Protein AF-A0A0A9XX51-F1 (afdb_monomer)

S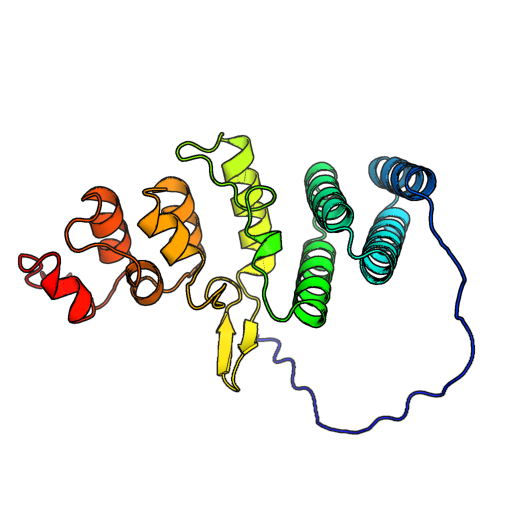equence (216 aa):
MSRKAVWNTGRAEYPSGARRLNYVTSMGELTKSFGLAMMGNVHMMEAAVQQSLDHWILTDQFDIVFLVLKLLKVCHAKREDLVLDVFDRVFERTGCFDLLFDDVVFGTSEFPSKERLEEIEWYLSAVSERTFTFQNEVVPLIDLPNVGWTLAAHAASKGRIAVLLLFLRYGANPDKAAALLSASPPSEVLRLILRAMPYPTSNILKIEPTLVLVPR

Nearest PDB structures (foldseek):
  6xns-assembly2_D  TM=2.546E-01  e=7.571E+00  synthetic construct

Structure (mmCIF, N/CA/C/O backbone):
data_AF-A0A0A9XX51-F1
#
_entry.id   AF-A0A0A9XX51-F1
#
loop_
_atom_site.group_PDB
_atom_site.id
_atom_site.type_symbol
_atom_site.label_atom_id
_atom_site.label_alt_id
_atom_site.label_comp_id
_atom_site.label_asym_id
_atom_site.label_entity_id
_atom_site.label_seq_id
_atom_site.pdbx_PDB_ins_code
_atom_site.Cartn_x
_atom_site.Cartn_y
_atom_site.Cartn_z
_atom_site.occupancy
_atom_site.B_iso_or_equiv
_atom_site.auth_seq_id
_atom_site.auth_comp_id
_atom_site.auth_asym_id
_atom_site.auth_atom_id
_atom_site.pdbx_PDB_model_num
ATOM 1 N N . MET A 1 1 ? -7.428 -23.095 -1.648 1.00 30.77 1 MET A N 1
ATOM 2 C CA . MET A 1 1 ? -8.855 -22.706 -1.590 1.00 30.77 1 MET A CA 1
ATOM 3 C C . MET A 1 1 ? -8.921 -21.197 -1.763 1.00 30.77 1 MET A C 1
ATOM 5 O O . MET A 1 1 ? -8.556 -20.478 -0.850 1.00 30.77 1 MET A O 1
ATOM 9 N N . SER A 1 2 ? -9.255 -20.735 -2.969 1.00 27.69 2 SER A N 1
ATOM 10 C CA . SER A 1 2 ? -9.237 -19.319 -3.362 1.00 27.69 2 SER A CA 1
ATOM 11 C C . SER A 1 2 ? -10.631 -18.722 -3.149 1.00 27.69 2 SER A C 1
ATOM 13 O O . SER A 1 2 ? -11.609 -19.241 -3.692 1.00 27.69 2 SER A O 1
ATOM 15 N N . ARG A 1 3 ? -10.747 -17.677 -2.318 1.00 31.16 3 ARG A N 1
ATOM 16 C CA . ARG A 1 3 ? -12.006 -16.944 -2.126 1.00 31.16 3 ARG A CA 1
ATOM 17 C C . ARG A 1 3 ? -12.203 -16.000 -3.312 1.00 31.16 3 ARG A C 1
ATOM 19 O O . ARG A 1 3 ? -11.746 -14.866 -3.296 1.00 31.16 3 ARG A O 1
ATOM 26 N N . LYS A 1 4 ? -12.886 -16.484 -4.353 1.00 28.55 4 LYS A N 1
ATOM 27 C CA . LYS A 1 4 ? -13.453 -15.632 -5.406 1.00 28.55 4 LYS A CA 1
ATOM 28 C C . LYS A 1 4 ? -14.573 -14.784 -4.801 1.00 28.55 4 LYS A C 1
ATOM 30 O O . LYS A 1 4 ? -15.620 -15.326 -4.454 1.00 28.55 4 LYS A O 1
ATOM 35 N N . ALA A 1 5 ? -14.384 -13.472 -4.726 1.00 34.59 5 ALA A N 1
ATOM 36 C CA . ALA A 1 5 ? -15.503 -12.547 -4.622 1.00 34.59 5 ALA A CA 1
ATOM 37 C C . ALA A 1 5 ? -16.109 -12.389 -6.026 1.00 34.59 5 ALA A C 1
ATOM 39 O O . ALA A 1 5 ? -15.598 -11.653 -6.863 1.00 34.59 5 ALA A O 1
ATOM 40 N N . VAL A 1 6 ? -17.164 -13.154 -6.308 1.00 28.75 6 VAL A N 1
ATOM 41 C CA . VAL A 1 6 ? -18.046 -12.924 -7.457 1.00 28.75 6 VAL A CA 1
ATOM 42 C C . VAL A 1 6 ? -19.116 -11.950 -6.989 1.00 28.75 6 VAL A C 1
ATOM 44 O O . VAL A 1 6 ? -19.925 -12.311 -6.138 1.00 28.75 6 VAL A O 1
ATOM 47 N N . TRP A 1 7 ? -19.134 -10.736 -7.533 1.00 34.81 7 TRP A N 1
ATOM 48 C CA . TRP A 1 7 ? -20.276 -9.841 -7.374 1.00 34.81 7 TRP A CA 1
ATOM 49 C C . TRP A 1 7 ? -21.123 -9.870 -8.641 1.00 34.81 7 TRP A C 1
ATOM 51 O O . TRP A 1 7 ? -20.719 -9.411 -9.707 1.00 34.81 7 TRP A O 1
ATOM 61 N N . ASN A 1 8 ? -22.300 -10.476 -8.488 1.00 26.97 8 ASN A N 1
ATOM 62 C CA . ASN A 1 8 ? -23.394 -10.436 -9.443 1.00 26.97 8 ASN A CA 1
ATOM 63 C C . ASN A 1 8 ? -23.900 -8.997 -9.576 1.00 26.97 8 ASN A C 1
ATOM 65 O O . ASN A 1 8 ? -24.247 -8.348 -8.589 1.00 26.97 8 ASN A O 1
ATOM 69 N N . THR A 1 9 ? -24.022 -8.544 -10.816 1.00 35.69 9 THR A N 1
ATOM 70 C CA . THR A 1 9 ? -24.786 -7.371 -11.234 1.00 35.69 9 THR A CA 1
ATOM 71 C C . THR A 1 9 ? -26.282 -7.626 -11.030 1.00 35.69 9 THR A C 1
ATOM 73 O O . THR A 1 9 ? -27.027 -7.930 -11.956 1.00 35.69 9 THR A O 1
ATOM 76 N N . GLY A 1 10 ? -26.738 -7.517 -9.786 1.00 26.84 10 GLY A N 1
ATOM 77 C CA . GLY A 1 10 ? -28.151 -7.492 -9.430 1.00 26.84 10 GLY A CA 1
ATOM 78 C C . GLY A 1 10 ? -28.443 -6.219 -8.656 1.00 26.84 10 GLY A C 1
ATOM 79 O O . GLY A 1 10 ? -27.973 -6.068 -7.533 1.00 26.84 10 GLY A O 1
ATOM 80 N N . ARG A 1 11 ? -29.222 -5.304 -9.247 1.00 34.66 11 ARG A N 1
ATOM 81 C CA . ARG A 1 11 ? -29.907 -4.240 -8.502 1.00 34.66 11 ARG A CA 1
ATOM 82 C C . ARG A 1 11 ? -30.711 -4.893 -7.376 1.00 34.66 11 ARG A C 1
ATOM 84 O O . ARG A 1 11 ? -31.794 -5.412 -7.621 1.00 34.66 11 ARG A O 1
ATOM 91 N N . ALA A 1 12 ? -30.178 -4.865 -6.163 1.00 29.27 12 ALA A N 1
ATOM 92 C CA . ALA A 1 12 ? -30.962 -4.994 -4.951 1.00 29.27 12 ALA A CA 1
ATOM 93 C C . ALA A 1 12 ? -31.204 -3.570 -4.451 1.00 29.27 12 ALA A C 1
ATOM 95 O O . ALA A 1 12 ? -30.298 -2.900 -3.959 1.00 29.27 12 ALA A O 1
ATOM 96 N N . GLU A 1 13 ? -32.424 -3.086 -4.663 1.00 28.98 13 GLU A N 1
ATOM 97 C CA . GLU A 1 13 ? -32.949 -1.919 -3.969 1.00 28.98 13 GLU A CA 1
ATOM 98 C C . GLU A 1 13 ? -32.912 -2.220 -2.466 1.00 28.98 13 GLU A C 1
ATOM 100 O O . GLU A 1 13 ? -33.704 -3.010 -1.955 1.00 28.98 13 GLU A O 1
ATOM 105 N N . TYR A 1 14 ? -31.949 -1.632 -1.755 1.00 30.52 14 TYR A N 1
ATOM 106 C CA . TYR A 1 14 ? -31.966 -1.630 -0.299 1.00 30.52 14 TYR A CA 1
ATOM 107 C C . TYR A 1 14 ? -32.945 -0.553 0.178 1.00 30.52 14 TYR A C 1
ATOM 109 O O . TYR A 1 14 ? -32.920 0.569 -0.339 1.00 30.52 14 TYR A O 1
ATOM 117 N N . PRO A 1 15 ? -33.819 -0.869 1.149 1.00 31.41 15 PRO A N 1
ATOM 118 C CA . PRO A 1 15 ? -34.887 0.021 1.553 1.00 31.41 15 PRO A CA 1
ATOM 119 C C . PRO A 1 15 ? -34.308 1.278 2.201 1.00 31.41 15 PRO A C 1
ATOM 121 O O . PRO A 1 15 ? -33.618 1.245 3.220 1.00 31.41 15 PRO A O 1
ATOM 124 N N . SER A 1 16 ? -34.641 2.408 1.591 1.00 41.53 16 SER A N 1
ATOM 125 C CA . SER A 1 16 ? -34.549 3.741 2.161 1.00 41.53 16 SER A CA 1
ATOM 126 C C . SER A 1 16 ? -35.313 3.796 3.489 1.00 41.53 16 SER A C 1
ATOM 128 O O . SER A 1 16 ? -36.543 3.832 3.497 1.00 41.53 16 SER A O 1
ATOM 130 N N . GLY A 1 17 ? -34.606 3.817 4.619 1.00 33.34 17 GLY A N 1
ATOM 131 C CA . GLY A 1 17 ? -35.263 3.984 5.913 1.00 33.34 17 GLY A CA 1
ATOM 132 C C . GLY A 1 17 ? -34.343 3.847 7.120 1.00 33.34 17 GLY A C 1
ATOM 133 O O . GLY A 1 17 ? -34.038 2.745 7.549 1.00 33.34 17 GLY A O 1
ATOM 134 N N . ALA A 1 18 ? -34.008 4.992 7.719 1.00 35.69 18 ALA A N 1
ATOM 135 C CA . ALA A 1 18 ? -33.626 5.152 9.125 1.00 35.69 18 ALA A CA 1
ATOM 136 C C . ALA A 1 18 ? -32.266 4.588 9.598 1.00 35.69 18 ALA A C 1
ATOM 138 O O . ALA A 1 18 ? -32.192 3.564 10.268 1.00 35.69 18 ALA A O 1
ATOM 139 N N . ARG A 1 19 ? -31.205 5.386 9.403 1.00 32.50 19 ARG A N 1
ATOM 140 C CA . ARG A 1 19 ? -30.400 6.009 10.486 1.00 32.50 19 ARG A CA 1
ATOM 141 C C . ARG A 1 19 ? -29.277 6.853 9.868 1.00 32.50 19 ARG A C 1
ATOM 143 O O . ARG A 1 19 ? -28.129 6.440 9.793 1.00 32.50 19 ARG A O 1
ATOM 150 N N . ARG A 1 20 ? -29.605 8.084 9.458 1.00 35.16 20 ARG A N 1
ATOM 151 C CA . ARG A 1 20 ? -28.607 9.164 9.439 1.00 35.16 20 ARG A CA 1
ATOM 152 C C . ARG A 1 20 ? -28.368 9.554 10.894 1.00 35.16 20 ARG A C 1
ATOM 154 O O . ARG A 1 20 ? -29.076 10.399 11.433 1.00 35.16 20 ARG A O 1
ATOM 161 N N . LEU A 1 21 ? -27.457 8.857 11.564 1.00 34.34 21 LEU A N 1
ATOM 162 C CA . LEU A 1 21 ? -26.942 9.320 12.845 1.00 34.34 21 LEU A CA 1
ATOM 163 C C . LEU A 1 21 ? -25.996 10.480 12.540 1.00 34.34 21 LEU A C 1
ATOM 165 O O . LEU A 1 21 ? -24.910 10.288 12.005 1.00 34.34 21 LEU A O 1
ATOM 169 N N . ASN A 1 22 ? -26.469 11.692 12.826 1.00 37.84 22 ASN A N 1
ATOM 170 C CA . ASN A 1 22 ? -25.654 12.897 12.869 1.00 37.84 22 ASN A CA 1
ATOM 171 C C . ASN A 1 22 ? -24.592 12.722 13.964 1.00 37.84 22 ASN A C 1
ATOM 173 O O . ASN A 1 22 ? -24.837 13.077 15.113 1.00 37.84 22 ASN A O 1
ATOM 177 N N . TYR A 1 23 ? -23.427 12.186 13.621 1.00 44.38 23 TYR A N 1
ATOM 178 C CA . TYR A 1 23 ? -22.230 12.344 14.433 1.00 44.38 23 TYR A CA 1
ATOM 179 C C . TYR A 1 23 ? -21.204 13.089 13.598 1.00 44.38 23 TYR A C 1
ATOM 181 O O . TYR A 1 23 ? -20.480 12.518 12.789 1.00 44.38 23 TYR A O 1
ATOM 189 N N . VAL A 1 24 ? -21.139 14.402 13.808 1.00 45.69 24 VAL A N 1
ATOM 190 C CA . VAL A 1 24 ? -19.860 15.092 13.662 1.00 45.69 24 VAL A CA 1
ATOM 191 C C . VAL A 1 24 ? -19.050 14.652 14.877 1.00 45.69 24 VAL A C 1
ATOM 193 O O . VAL A 1 24 ? -19.077 15.302 15.918 1.00 45.69 24 VAL A O 1
ATOM 196 N N . THR A 1 25 ? -18.439 13.473 14.784 1.00 56.66 25 THR A N 1
ATOM 197 C CA . THR A 1 25 ? -17.573 12.935 15.830 1.00 56.66 25 THR A CA 1
ATOM 198 C C . THR A 1 25 ? -16.393 13.887 15.947 1.00 56.66 25 THR A C 1
ATOM 200 O O . THR A 1 25 ? -15.646 14.079 14.987 1.00 56.66 25 THR A O 1
ATOM 203 N N . SER A 1 26 ? -16.256 14.566 17.083 1.00 65.12 26 SER A N 1
ATOM 204 C CA . SER A 1 26 ? -15.137 15.494 17.262 1.00 65.12 26 SER A CA 1
ATOM 205 C C . SER A 1 26 ? -13.816 14.717 17.334 1.00 65.12 26 SER A C 1
ATOM 207 O O . SER A 1 26 ? -13.784 13.571 17.787 1.00 65.12 26 SER A O 1
ATOM 209 N N . MET A 1 27 ? -12.696 15.345 16.968 1.00 61.47 27 MET A N 1
ATOM 210 C CA . MET A 1 27 ? -11.370 14.720 17.088 1.00 61.47 27 MET A CA 1
ATOM 211 C C . MET A 1 27 ? -11.065 14.230 18.522 1.00 61.47 27 MET A C 1
ATOM 213 O O . MET A 1 27 ? -10.366 13.234 18.724 1.00 61.47 27 MET A O 1
ATOM 217 N N . GLY A 1 28 ? -11.640 14.893 19.533 1.00 67.38 28 GLY A N 1
ATOM 218 C CA . GLY A 1 28 ? -11.554 14.470 20.932 1.00 67.38 28 GLY A CA 1
ATOM 219 C C . GLY A 1 28 ? -12.302 13.164 21.226 1.00 67.38 28 GLY A C 1
ATOM 220 O O . GLY A 1 28 ? -11.813 12.343 22.001 1.00 67.38 28 GLY A O 1
ATOM 221 N N . GLU A 1 29 ? -13.445 12.925 20.580 1.00 69.81 29 GLU A N 1
ATOM 222 C CA . GLU A 1 29 ? -14.188 11.663 20.703 1.0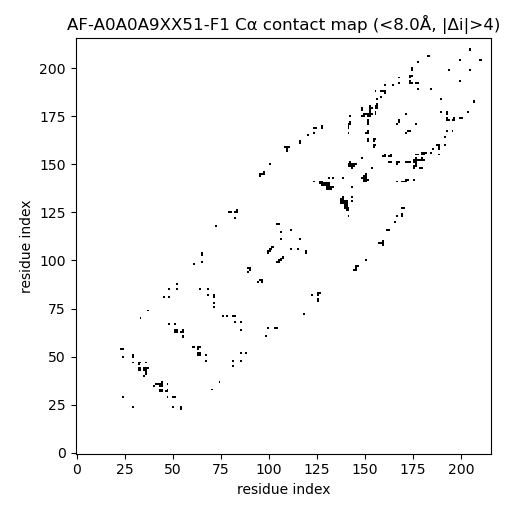0 69.81 29 GLU A CA 1
ATOM 223 C C . GLU A 1 29 ? -13.468 10.514 19.997 1.00 69.81 29 GLU A C 1
ATOM 225 O O . GLU A 1 29 ? -13.349 9.434 20.572 1.00 69.81 29 GLU A O 1
ATOM 230 N N . LEU A 1 30 ? -12.892 10.769 18.819 1.00 67.69 30 LEU A N 1
ATOM 231 C CA . LEU A 1 30 ? -12.042 9.809 18.110 1.00 67.69 30 LEU A CA 1
ATOM 232 C C . LEU A 1 30 ? -10.858 9.366 18.975 1.00 67.69 30 LEU A C 1
ATOM 234 O O . LEU A 1 30 ? -10.653 8.174 19.201 1.00 67.69 30 LEU A O 1
ATOM 238 N N . THR A 1 31 ? -10.134 10.329 19.545 1.00 68.50 31 THR A N 1
ATOM 239 C CA . THR A 1 31 ? -8.991 10.060 20.431 1.00 68.50 31 THR A CA 1
ATOM 240 C C . THR A 1 31 ? -9.404 9.234 21.655 1.00 68.50 31 THR A C 1
ATOM 242 O O . THR A 1 31 ? -8.680 8.329 22.071 1.00 68.50 31 THR A O 1
ATOM 245 N N . LYS A 1 32 ? -10.592 9.493 22.217 1.00 73.06 32 LYS A N 1
ATOM 246 C CA . LYS A 1 32 ? -11.134 8.742 23.357 1.00 73.06 32 LYS A CA 1
ATOM 247 C C . LYS A 1 32 ? -11.504 7.303 22.985 1.00 73.06 32 LYS A C 1
ATOM 249 O O . LYS A 1 32 ? -11.163 6.389 23.734 1.00 73.06 32 LYS A O 1
ATOM 254 N N . SER A 1 33 ? -12.163 7.095 21.845 1.00 69.12 33 SER A N 1
ATOM 255 C CA . SER A 1 33 ? -12.519 5.761 21.342 1.00 69.12 33 SER A CA 1
ATOM 256 C C . SER A 1 33 ? -11.270 4.920 21.076 1.00 69.12 33 SER A C 1
ATOM 258 O O . SER A 1 33 ? -11.198 3.774 21.518 1.00 69.12 33 SER A O 1
ATOM 260 N N . PHE A 1 34 ? -10.237 5.512 20.471 1.00 69.06 34 PHE A N 1
ATOM 261 C CA . PHE A 1 34 ? -8.947 4.847 20.299 1.00 69.06 34 PHE A CA 1
ATOM 262 C C . PHE A 1 34 ? -8.231 4.576 21.623 1.00 69.06 34 PHE A C 1
ATOM 264 O O . PHE A 1 34 ? -7.696 3.487 21.801 1.00 69.06 34 PHE A O 1
ATOM 271 N N . GLY A 1 35 ? -8.269 5.505 22.584 1.00 71.56 35 GLY A N 1
ATOM 272 C CA . GLY A 1 35 ? -7.719 5.282 23.923 1.00 71.56 35 GLY A CA 1
ATOM 273 C C . GLY A 1 35 ? -8.343 4.070 24.622 1.00 71.56 35 GLY A C 1
ATOM 274 O O . GLY A 1 35 ? -7.626 3.240 25.172 1.00 71.56 35 GLY A O 1
ATOM 275 N N . LEU A 1 36 ? -9.667 3.911 24.533 1.00 69.25 36 LEU A N 1
ATOM 276 C CA . LEU A 1 36 ? -10.377 2.740 25.063 1.00 69.25 36 LEU A CA 1
ATOM 277 C C . LEU A 1 36 ? -10.065 1.457 24.281 1.00 69.25 36 LEU A C 1
ATOM 279 O O . LEU A 1 36 ? -9.956 0.383 24.875 1.00 69.25 36 LEU A O 1
ATOM 283 N N . ALA A 1 37 ? -9.893 1.558 22.964 1.00 69.19 37 ALA A N 1
ATOM 284 C CA . ALA A 1 37 ? -9.496 0.437 22.124 1.00 69.19 37 ALA A CA 1
ATOM 285 C C . ALA A 1 37 ? -8.080 -0.066 22.474 1.00 69.19 37 ALA A C 1
ATOM 287 O O . ALA A 1 37 ? -7.868 -1.275 22.583 1.00 69.19 37 ALA A O 1
ATOM 288 N N . MET A 1 38 ? -7.143 0.846 22.767 1.00 69.50 38 MET A N 1
ATOM 289 C CA . MET A 1 38 ? -5.788 0.517 23.238 1.00 69.50 38 MET A CA 1
ATOM 290 C C . MET A 1 38 ? -5.772 -0.167 24.615 1.00 69.50 38 MET A C 1
ATOM 292 O O . MET A 1 38 ? -4.812 -0.857 24.943 1.00 69.50 38 MET A O 1
ATOM 296 N N . MET A 1 39 ? -6.840 -0.038 25.412 1.00 74.00 39 MET A N 1
ATOM 297 C CA . MET A 1 39 ? -7.008 -0.762 26.683 1.00 74.00 39 MET A CA 1
ATOM 298 C C . MET A 1 39 ? -7.534 -2.200 26.500 1.00 74.00 39 MET A C 1
ATOM 300 O O . MET A 1 39 ? -7.883 -2.858 27.479 1.00 74.00 39 MET A O 1
ATOM 304 N N . GLY A 1 40 ? -7.592 -2.703 25.261 1.00 68.00 40 GLY A N 1
ATOM 305 C CA . GLY A 1 40 ? -7.940 -4.092 24.944 1.00 68.00 40 GLY A CA 1
ATOM 306 C C . GLY A 1 40 ? -9.409 -4.326 24.582 1.00 68.00 40 GLY A C 1
ATOM 307 O O . GLY A 1 40 ? -9.822 -5.476 24.427 1.00 68.00 40 GLY A O 1
ATOM 308 N N . ASN A 1 41 ? -10.215 -3.272 24.419 1.00 75.19 41 ASN A N 1
ATOM 309 C CA . ASN A 1 41 ? -11.604 -3.415 23.989 1.00 75.19 41 ASN A CA 1
ATOM 310 C C . ASN A 1 41 ? -11.705 -3.470 22.455 1.00 75.19 41 ASN A C 1
ATOM 312 O O . ASN A 1 41 ? -11.792 -2.446 21.778 1.00 75.19 41 ASN A O 1
ATOM 316 N N . VAL A 1 42 ? -11.717 -4.689 21.916 1.00 70.56 42 VAL A N 1
ATOM 317 C CA . VAL A 1 42 ? -11.712 -4.956 20.468 1.00 70.56 42 VAL A CA 1
ATOM 318 C C . VAL A 1 42 ? -12.922 -4.349 19.745 1.00 70.56 42 VAL A C 1
ATOM 320 O O . VAL A 1 42 ? -12.759 -3.786 18.668 1.00 70.56 42 VAL A O 1
ATOM 323 N N . HIS A 1 43 ? -14.118 -4.388 20.337 1.00 75.62 43 HIS A N 1
ATOM 324 C CA . HIS A 1 43 ? -15.314 -3.793 19.722 1.00 75.62 43 HIS A CA 1
ATOM 325 C C . HIS A 1 43 ? -15.238 -2.267 19.640 1.00 75.62 43 HIS A C 1
ATOM 327 O O . HIS A 1 43 ? -15.757 -1.664 18.702 1.00 75.62 43 HIS A O 1
ATOM 333 N N . MET A 1 44 ? -14.550 -1.633 20.593 1.00 79.62 44 MET A N 1
ATOM 334 C CA . MET A 1 44 ? -14.302 -0.193 20.531 1.00 79.62 44 MET A CA 1
ATOM 335 C C . MET A 1 44 ? -13.299 0.163 19.432 1.00 79.62 44 MET A C 1
ATOM 337 O O . MET A 1 44 ? -13.391 1.259 18.892 1.00 79.62 44 MET A O 1
ATOM 341 N N . MET A 1 45 ? -12.399 -0.755 19.050 1.00 80.25 45 MET A N 1
ATOM 342 C CA . MET A 1 45 ? -11.502 -0.545 17.909 1.00 80.25 45 MET A CA 1
ATOM 343 C C . MET A 1 45 ? -12.278 -0.474 16.596 1.00 80.25 45 MET A C 1
ATOM 345 O O . MET A 1 45 ? -12.109 0.474 15.840 1.00 80.25 45 MET A O 1
ATOM 349 N N . GLU A 1 46 ? -13.156 -1.444 16.339 1.00 84.12 46 GLU A N 1
ATOM 350 C CA . GLU A 1 46 ? -13.981 -1.475 15.122 1.00 84.12 46 GLU A CA 1
ATOM 351 C C . GLU A 1 46 ? -14.849 -0.221 15.013 1.00 84.12 46 GLU A C 1
ATOM 353 O O . GLU A 1 46 ? -14.869 0.444 13.979 1.00 84.12 46 GLU A O 1
ATOM 358 N N . ALA A 1 47 ? -15.517 0.147 16.110 1.00 83.50 47 ALA A N 1
ATOM 359 C CA . ALA A 1 47 ? -16.333 1.352 16.162 1.00 83.50 47 ALA A CA 1
ATOM 360 C C . ALA A 1 47 ? -15.498 2.623 15.938 1.00 83.50 47 ALA A C 1
ATOM 362 O O . ALA A 1 47 ? -15.940 3.515 15.217 1.00 83.50 47 ALA A O 1
ATOM 363 N N . ALA A 1 48 ? -14.293 2.703 16.516 1.00 84.44 48 ALA A N 1
ATOM 364 C CA . ALA A 1 48 ? -13.387 3.831 16.320 1.00 84.44 48 ALA A CA 1
ATOM 365 C C . ALA A 1 48 ? -12.928 3.942 14.862 1.00 84.44 48 ALA A C 1
ATOM 367 O O . ALA A 1 48 ? -12.985 5.032 14.294 1.00 84.44 48 ALA A O 1
ATOM 368 N N . VAL A 1 49 ? -12.521 2.829 14.241 1.00 87.38 49 VAL A N 1
ATOM 369 C CA . VAL A 1 49 ? -12.136 2.779 12.821 1.00 87.38 49 VAL A CA 1
ATOM 370 C C . VAL A 1 49 ? -13.297 3.241 11.948 1.00 87.38 49 VAL A C 1
ATOM 372 O O . VAL A 1 49 ? -13.124 4.171 11.164 1.00 87.38 49 VAL A O 1
ATOM 375 N N . GLN A 1 50 ? -14.494 2.680 12.141 1.00 88.06 50 GLN A N 1
ATOM 376 C CA . GLN A 1 50 ? -15.660 3.037 11.335 1.00 88.06 50 GLN A CA 1
ATOM 377 C C . GLN A 1 50 ? -16.018 4.521 11.479 1.00 88.06 50 GLN A C 1
ATOM 379 O O . GLN A 1 50 ? -16.180 5.212 10.479 1.00 88.06 50 GLN A O 1
ATOM 384 N N . GLN A 1 51 ? -16.067 5.041 12.710 1.00 86.75 51 GLN A N 1
ATOM 385 C CA . GLN A 1 51 ? -16.335 6.462 12.961 1.00 86.75 51 GLN A CA 1
ATOM 386 C C . GLN A 1 51 ? -15.275 7.373 12.337 1.00 86.75 51 GLN A C 1
ATOM 388 O O . GLN A 1 51 ? -15.602 8.461 11.867 1.00 86.75 51 GLN A O 1
ATOM 393 N N . SER A 1 52 ? -14.013 6.940 12.325 1.00 87.38 52 SER A N 1
ATOM 394 C CA . SER A 1 52 ? -12.916 7.679 11.697 1.00 87.38 52 SER A CA 1
ATOM 395 C C . SER A 1 52 ? -13.082 7.737 10.187 1.00 87.38 52 SER A C 1
ATOM 397 O O . SER A 1 52 ? -12.967 8.808 9.599 1.00 87.38 52 SER A O 1
ATOM 399 N N . LEU A 1 53 ? -13.379 6.599 9.557 1.00 87.38 53 LEU A N 1
ATOM 400 C CA . LEU A 1 53 ? -13.588 6.520 8.115 1.00 87.38 53 LEU A CA 1
ATOM 401 C C . LEU A 1 53 ? -14.826 7.311 7.691 1.00 87.38 53 LEU A C 1
ATOM 403 O O . LEU A 1 53 ? -14.762 8.049 6.714 1.00 87.38 53 LEU A O 1
ATOM 407 N N . ASP A 1 54 ? -15.916 7.245 8.456 1.00 87.56 54 ASP A N 1
ATOM 408 C CA . ASP A 1 54 ? -17.110 8.057 8.213 1.00 87.56 54 ASP A CA 1
ATOM 409 C C . ASP A 1 54 ? -16.799 9.559 8.360 1.00 87.56 54 ASP A C 1
ATOM 411 O O . ASP A 1 54 ? -17.246 10.372 7.549 1.00 87.56 54 ASP A O 1
ATOM 415 N N . HIS A 1 55 ? -15.987 9.942 9.353 1.00 85.06 55 HIS A N 1
ATOM 416 C CA . HIS A 1 55 ? -15.559 11.330 9.529 1.00 85.06 55 HIS A CA 1
ATOM 417 C C . HIS A 1 55 ? -14.679 11.807 8.370 1.00 85.06 55 HIS A C 1
ATOM 419 O O . HIS A 1 55 ? -14.945 12.868 7.808 1.00 85.06 55 HIS A O 1
ATOM 425 N N . TRP A 1 56 ? -13.694 11.005 7.962 1.00 87.62 56 TRP A N 1
ATOM 426 C CA . TRP A 1 56 ? -12.884 11.259 6.771 1.00 87.62 56 TRP A CA 1
ATOM 427 C C . TRP A 1 56 ? -13.758 11.403 5.525 1.00 87.62 56 TRP A C 1
ATOM 429 O O . TRP A 1 56 ? -13.555 12.320 4.732 1.00 87.62 56 TRP A O 1
ATOM 439 N N . ILE A 1 57 ? -14.794 10.571 5.387 1.00 85.62 57 ILE A N 1
ATOM 440 C CA . ILE A 1 57 ? -15.708 10.653 4.252 1.00 85.62 57 ILE A CA 1
ATOM 441 C C . ILE A 1 57 ? -16.427 12.012 4.196 1.00 85.62 57 ILE A C 1
ATOM 443 O O . ILE A 1 57 ? -16.702 12.526 3.108 1.00 85.62 57 ILE A O 1
ATOM 447 N N . LEU A 1 58 ? -16.722 12.608 5.347 1.00 85.69 58 LEU A N 1
ATOM 448 C CA . LEU A 1 58 ? -17.415 13.891 5.437 1.00 85.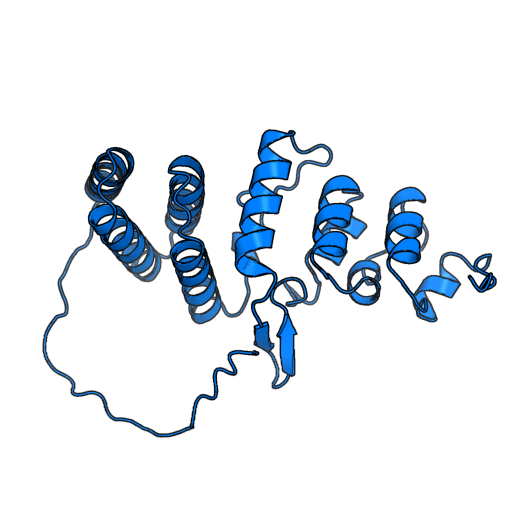69 58 LEU A CA 1
ATOM 449 C C . LEU A 1 58 ? -16.479 15.097 5.308 1.00 85.69 58 LEU A C 1
ATOM 451 O O . LEU A 1 58 ? -16.889 16.116 4.758 1.00 85.69 58 LEU A O 1
ATOM 455 N N . THR A 1 59 ? -15.256 15.008 5.832 1.00 83.69 59 THR A N 1
ATOM 456 C CA . THR A 1 59 ? -14.331 16.150 5.925 1.00 83.69 59 THR A CA 1
ATOM 457 C C . THR A 1 59 ? -13.249 16.165 4.855 1.00 83.69 59 THR A C 1
ATOM 459 O O . THR A 1 59 ? -12.606 17.194 4.672 1.00 83.69 59 THR A O 1
ATOM 462 N N . ASP A 1 60 ? -13.032 15.036 4.177 1.00 81.62 60 ASP A N 1
ATOM 463 C CA . ASP A 1 60 ? -11.925 14.802 3.244 1.00 81.62 60 ASP A CA 1
ATOM 464 C C . ASP A 1 60 ? -10.527 14.984 3.874 1.00 81.62 60 ASP A C 1
ATOM 466 O O . ASP A 1 60 ? -9.519 15.124 3.184 1.00 81.62 60 ASP A O 1
ATOM 470 N N . GLN A 1 61 ? -10.441 14.954 5.210 1.00 82.69 61 GLN A N 1
ATOM 471 C CA . GLN A 1 61 ? -9.178 15.081 5.940 1.00 82.69 61 GLN A CA 1
ATOM 472 C C . GLN A 1 61 ? -8.447 13.736 6.011 1.00 82.69 61 GLN A C 1
ATOM 474 O O . GLN A 1 61 ? -8.720 12.905 6.878 1.00 82.69 61 GLN A O 1
ATOM 479 N N . PHE A 1 62 ? -7.491 13.518 5.108 1.00 79.94 62 PHE A N 1
ATOM 480 C CA . PHE A 1 62 ? -6.710 12.273 5.038 1.00 79.94 62 PHE A CA 1
ATOM 481 C C . PHE A 1 62 ? -5.868 11.978 6.286 1.00 79.94 62 PHE A C 1
ATOM 483 O O . PHE A 1 62 ? -5.591 10.811 6.566 1.00 79.94 62 PHE A O 1
ATOM 490 N N . ASP A 1 63 ? -5.542 12.995 7.088 1.00 78.88 63 ASP A N 1
ATOM 491 C CA . ASP A 1 63 ? -4.874 12.836 8.388 1.00 78.88 63 ASP A CA 1
ATOM 492 C C . ASP A 1 63 ? -5.582 11.830 9.303 1.00 78.88 63 ASP A C 1
ATOM 494 O O . ASP A 1 63 ? -4.936 11.117 10.075 1.00 78.88 63 ASP A O 1
ATOM 498 N N . ILE A 1 64 ? -6.906 11.714 9.173 1.00 81.88 64 ILE A N 1
ATOM 499 C CA . ILE A 1 64 ? -7.715 10.752 9.919 1.00 81.88 64 ILE A CA 1
ATOM 500 C C . ILE A 1 64 ? -7.376 9.318 9.502 1.00 81.88 64 ILE A C 1
ATOM 502 O O . ILE A 1 64 ? -7.150 8.467 10.359 1.00 81.88 64 ILE A O 1
ATOM 506 N N . VAL A 1 65 ? -7.287 9.047 8.197 1.00 84.62 65 VAL A N 1
ATOM 507 C CA . VAL A 1 65 ? -6.948 7.718 7.662 1.00 84.62 65 VAL A CA 1
ATOM 508 C C . VAL A 1 65 ? -5.557 7.297 8.130 1.00 84.62 65 VAL A C 1
ATOM 510 O O . VAL A 1 65 ? -5.354 6.171 8.588 1.00 84.62 65 VAL A O 1
ATOM 513 N N . PHE A 1 66 ? -4.600 8.224 8.094 1.00 79.94 66 PHE A N 1
ATOM 514 C CA . PHE A 1 66 ? -3.246 7.967 8.572 1.00 79.94 66 PHE A CA 1
ATOM 515 C C . PHE A 1 66 ? -3.191 7.681 10.068 1.00 79.94 66 PHE A C 1
ATOM 517 O O . PHE A 1 66 ? -2.471 6.777 10.501 1.00 79.94 66 PHE A O 1
ATOM 524 N N . LEU A 1 67 ? -3.943 8.438 10.867 1.00 79.38 67 LEU A N 1
ATOM 525 C CA . LEU A 1 67 ? -4.037 8.205 12.300 1.00 79.38 67 LEU A CA 1
ATOM 526 C C . LEU A 1 67 ? -4.604 6.812 12.595 1.00 79.38 67 LEU A C 1
ATOM 528 O O . LEU A 1 67 ? -4.045 6.095 13.423 1.00 79.38 67 LEU A O 1
ATOM 532 N N . VAL A 1 68 ? -5.661 6.409 11.885 1.00 84.75 68 VAL A N 1
ATOM 533 C CA . VAL A 1 68 ? -6.280 5.083 12.021 1.00 84.75 68 VAL A CA 1
ATOM 534 C C . VAL A 1 68 ? -5.265 3.977 11.741 1.00 84.75 68 VAL A C 1
ATOM 536 O O . VAL A 1 68 ? -5.095 3.089 12.572 1.00 84.75 68 VAL A O 1
ATOM 539 N N . LEU A 1 69 ? -4.547 4.045 10.615 1.00 82.94 69 LEU A N 1
ATOM 540 C CA . LEU A 1 69 ? -3.544 3.038 10.247 1.00 82.94 69 LEU A CA 1
ATOM 541 C C . LEU A 1 69 ? -2.415 2.943 11.286 1.00 82.94 69 LEU A C 1
ATOM 543 O O . LEU A 1 69 ? -2.069 1.844 11.726 1.00 82.94 69 LEU A O 1
ATOM 547 N N . LYS A 1 70 ? -1.906 4.090 11.761 1.00 79.25 70 LYS A N 1
ATOM 548 C CA . LYS A 1 70 ? -0.896 4.136 12.831 1.00 79.25 70 LYS A CA 1
ATOM 549 C C . LYS A 1 70 ? -1.397 3.503 14.127 1.00 79.25 70 LYS A C 1
ATOM 551 O O . LYS A 1 70 ? -0.649 2.787 14.788 1.00 79.25 70 LYS A O 1
ATOM 556 N N . LEU A 1 71 ? -2.649 3.753 14.501 1.00 78.81 71 LEU A N 1
ATOM 557 C CA . LEU A 1 71 ? -3.231 3.196 15.721 1.00 78.81 71 LEU A CA 1
ATOM 558 C C . LEU A 1 71 ? -3.479 1.694 15.594 1.00 78.81 71 LEU A C 1
ATOM 560 O O . LEU A 1 71 ? -3.157 0.955 16.524 1.00 78.81 71 LEU A O 1
ATOM 564 N N . LEU A 1 72 ? -3.951 1.225 14.436 1.00 81.19 72 LEU A N 1
ATOM 565 C CA . LEU A 1 72 ? -4.090 -0.203 14.149 1.00 81.19 72 LEU A CA 1
ATOM 566 C C . LEU A 1 72 ? -2.747 -0.937 14.271 1.00 81.19 72 LEU A C 1
ATOM 568 O O . LEU A 1 72 ? -2.702 -2.006 14.881 1.00 81.19 72 LEU A O 1
ATOM 572 N N . LYS A 1 73 ? -1.650 -0.327 13.797 1.00 77.69 73 LYS A N 1
ATOM 573 C CA . LYS A 1 73 ? -0.286 -0.842 13.995 1.00 77.69 73 LYS A CA 1
ATOM 574 C C . LYS A 1 73 ? 0.082 -0.929 15.481 1.00 77.69 73 LYS A C 1
ATOM 576 O O . LYS A 1 73 ? 0.476 -1.994 15.948 1.00 77.69 73 LYS A O 1
ATOM 581 N N . VAL A 1 74 ? -0.035 0.180 16.226 1.00 76.56 74 VAL A N 1
ATOM 582 C CA . VAL A 1 74 ? 0.359 0.259 17.654 1.00 76.56 74 VAL A CA 1
ATOM 583 C C . VAL A 1 74 ? -0.393 -0.758 18.503 1.00 76.56 74 VAL A C 1
ATOM 585 O O . VAL A 1 74 ? 0.170 -1.344 19.424 1.00 76.56 74 VAL A O 1
ATOM 588 N N . CYS A 1 75 ? -1.657 -1.002 18.178 1.00 72.00 75 CYS A N 1
ATOM 589 C CA . CYS A 1 75 ? -2.472 -1.931 18.941 1.00 72.00 75 CYS A CA 1
ATOM 590 C C . CYS A 1 75 ? -2.068 -3.397 18.740 1.00 72.00 75 CYS A C 1
ATOM 592 O O . CYS A 1 75 ? -2.605 -4.248 19.447 1.00 72.00 75 CYS A O 1
ATOM 594 N N . HIS A 1 76 ? -1.155 -3.705 17.801 1.00 62.50 76 HIS A N 1
ATOM 595 C CA . HIS A 1 76 ? -0.694 -5.061 17.462 1.00 62.50 76 HIS A CA 1
ATOM 596 C C . HIS A 1 76 ? -1.835 -6.074 17.299 1.00 62.50 76 HIS A C 1
ATOM 598 O O . HIS A 1 76 ? -1.657 -7.289 17.434 1.00 62.50 76 HIS A O 1
ATOM 604 N N . ALA A 1 77 ? -3.039 -5.581 17.027 1.00 57.81 77 ALA A N 1
ATOM 605 C CA . ALA A 1 77 ? -4.191 -6.424 16.881 1.00 57.81 77 ALA A CA 1
ATOM 606 C C . ALA A 1 77 ? -3.975 -7.164 15.562 1.00 57.81 77 ALA A C 1
ATOM 608 O O . ALA A 1 77 ? -3.699 -6.534 14.542 1.00 57.81 77 ALA A O 1
ATOM 609 N N . LYS A 1 78 ? -4.074 -8.498 15.568 1.00 65.00 78 LYS A N 1
ATOM 610 C CA . LYS A 1 78 ? -4.106 -9.344 14.359 1.00 65.00 78 LYS A CA 1
ATOM 611 C C . LYS A 1 78 ? -5.394 -9.092 13.561 1.00 65.00 78 LYS A C 1
ATOM 613 O O . LYS A 1 78 ? -6.166 -10.006 13.295 1.00 65.00 78 LYS A O 1
ATOM 618 N N . ARG A 1 79 ? -5.673 -7.823 13.292 1.00 76.38 79 ARG A N 1
ATOM 619 C CA . ARG A 1 79 ? -6.875 -7.283 12.683 1.00 76.38 79 ARG A CA 1
ATOM 620 C C . ARG A 1 79 ? -6.521 -6.731 11.314 1.00 76.38 79 ARG A C 1
ATOM 622 O O . ARG A 1 79 ? -6.787 -5.577 10.989 1.00 76.38 79 ARG A O 1
ATOM 629 N N . GLU A 1 80 ? -5.865 -7.581 10.528 1.00 81.31 80 GLU A N 1
ATOM 630 C CA . GLU A 1 80 ? -5.588 -7.322 9.116 1.00 81.31 80 GLU A CA 1
ATOM 631 C C . GLU A 1 80 ? -6.892 -7.007 8.373 1.00 81.31 80 GLU A C 1
ATOM 633 O O . GLU A 1 80 ? -6.891 -6.188 7.468 1.00 81.31 80 GLU A O 1
ATOM 638 N N . ASP A 1 81 ? -8.025 -7.552 8.824 1.00 85.31 81 ASP A N 1
ATOM 639 C CA . ASP A 1 81 ? -9.362 -7.220 8.334 1.00 85.31 81 ASP A CA 1
ATOM 640 C C . ASP A 1 81 ? -9.714 -5.728 8.455 1.00 85.31 81 ASP A C 1
ATOM 642 O O . ASP A 1 81 ? -10.300 -5.183 7.526 1.00 85.31 81 ASP A O 1
ATOM 646 N N . LEU A 1 82 ? -9.321 -5.047 9.538 1.00 86.38 82 LEU A N 1
ATOM 647 C CA . LEU A 1 82 ? -9.573 -3.609 9.698 1.00 86.38 82 LEU A CA 1
ATOM 648 C C . LEU A 1 82 ? -8.637 -2.762 8.842 1.00 86.38 82 LEU A C 1
ATOM 650 O O . LEU A 1 82 ? -9.055 -1.746 8.298 1.00 86.38 82 LEU A O 1
ATOM 654 N N . VAL A 1 83 ? -7.380 -3.186 8.690 1.00 86.25 83 VAL A N 1
ATOM 655 C CA . VAL A 1 83 ? -6.457 -2.546 7.740 1.00 86.25 83 VAL A CA 1
ATOM 656 C C . VAL A 1 83 ? -7.030 -2.662 6.333 1.00 86.25 83 VAL A C 1
ATOM 658 O O . VAL A 1 83 ? -7.111 -1.676 5.612 1.00 86.25 83 VAL A O 1
ATOM 661 N N . LEU A 1 84 ? -7.489 -3.854 5.966 1.00 86.00 84 LEU A N 1
ATOM 662 C CA . LEU A 1 84 ? -8.115 -4.112 4.681 1.00 86.00 84 LEU A CA 1
ATOM 663 C C . LEU A 1 84 ? -9.364 -3.256 4.452 1.00 86.00 84 LEU A C 1
ATOM 665 O O . LEU A 1 84 ? -9.492 -2.697 3.372 1.00 86.00 84 LEU A O 1
ATOM 669 N N . ASP A 1 85 ? -10.239 -3.114 5.449 1.00 87.81 85 ASP A N 1
ATOM 670 C CA . ASP A 1 85 ? -11.426 -2.254 5.352 1.00 87.81 85 ASP A CA 1
ATOM 671 C C . ASP A 1 85 ? -11.046 -0.782 5.129 1.00 87.81 85 ASP A C 1
ATOM 673 O O . ASP A 1 85 ? -11.608 -0.119 4.259 1.00 87.81 85 ASP A O 1
ATOM 677 N N . VAL A 1 86 ? -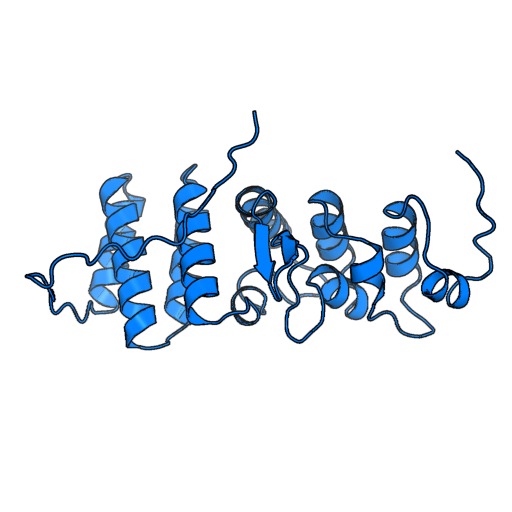10.016 -0.284 5.825 1.00 88.56 86 VAL A N 1
ATOM 678 C CA . VAL A 1 86 ? -9.483 1.066 5.585 1.00 88.56 86 VAL A CA 1
ATOM 679 C C . VAL A 1 86 ? -9.009 1.217 4.138 1.00 88.56 86 VAL A C 1
ATOM 681 O O . VAL A 1 86 ? -9.369 2.191 3.482 1.00 88.56 86 VAL A O 1
ATOM 684 N N . PHE A 1 87 ? -8.229 0.267 3.613 1.00 85.56 87 PHE A N 1
ATOM 685 C CA . PHE A 1 87 ? -7.756 0.326 2.226 1.00 85.56 87 PHE A CA 1
ATOM 686 C C . PHE A 1 87 ? -8.916 0.227 1.221 1.00 85.56 87 PHE A C 1
ATOM 688 O O . PHE A 1 87 ? -8.984 1.038 0.300 1.00 85.56 87 PHE A O 1
ATOM 695 N N . ASP A 1 88 ? -9.854 -0.702 1.406 1.00 85.31 88 ASP A N 1
ATOM 696 C CA . ASP A 1 88 ? -11.013 -0.869 0.520 1.00 85.31 88 ASP A CA 1
ATOM 697 C C . ASP A 1 88 ? -11.834 0.438 0.460 1.00 85.31 88 ASP A C 1
ATOM 699 O O . ASP A 1 88 ? -12.082 0.968 -0.625 1.00 85.31 88 ASP A O 1
ATOM 703 N N . ARG A 1 89 ? -12.147 1.040 1.617 1.00 87.81 89 ARG A N 1
ATOM 704 C CA . ARG A 1 89 ? -12.880 2.318 1.701 1.00 87.81 89 ARG A CA 1
ATOM 705 C C . ARG A 1 89 ? -12.122 3.488 1.101 1.00 87.81 89 ARG A C 1
ATOM 707 O O . ARG A 1 89 ? -12.743 4.384 0.524 1.00 87.81 89 ARG A O 1
ATOM 714 N N . VAL A 1 90 ? -10.797 3.504 1.250 1.00 85.38 90 VAL A N 1
ATOM 715 C CA . VAL A 1 90 ? -9.986 4.539 0.616 1.00 85.38 90 VAL A CA 1
ATOM 716 C C . VAL A 1 90 ? -10.107 4.435 -0.892 1.00 85.38 90 VAL A C 1
ATOM 718 O O . VAL A 1 90 ? -10.536 5.397 -1.524 1.00 85.38 90 VAL A O 1
ATOM 721 N N . PHE A 1 91 ? -9.841 3.251 -1.441 1.00 81.69 91 PHE A N 1
ATOM 722 C CA . PHE A 1 91 ? -9.904 3.013 -2.876 1.00 81.69 91 PHE A CA 1
ATOM 723 C C . PHE A 1 91 ? -11.274 3.309 -3.481 1.00 81.69 91 PHE A C 1
ATOM 725 O O . PHE A 1 91 ? -11.351 3.946 -4.527 1.00 81.69 91 PHE A O 1
ATOM 732 N N . GLU A 1 92 ? -12.354 2.877 -2.828 1.00 84.25 92 GLU A N 1
ATOM 733 C CA . GLU A 1 92 ? -13.723 3.118 -3.294 1.00 84.25 92 GLU A CA 1
ATOM 734 C C . GLU A 1 92 ? -14.032 4.609 -3.464 1.00 84.25 92 GLU A C 1
ATOM 736 O O . GLU A 1 92 ? -14.759 4.990 -4.382 1.00 84.25 92 GLU A O 1
ATOM 741 N N . ARG A 1 93 ? -13.478 5.462 -2.595 1.00 84.25 93 ARG A N 1
ATOM 742 C CA . ARG A 1 93 ? -13.702 6.910 -2.648 1.00 84.25 93 ARG A CA 1
ATOM 743 C C . ARG A 1 93 ? -12.783 7.602 -3.651 1.00 84.25 93 ARG A C 1
ATOM 745 O O . ARG A 1 93 ? -13.236 8.488 -4.370 1.00 84.25 93 ARG A O 1
ATOM 752 N N . THR A 1 94 ? -11.496 7.266 -3.651 1.00 78.69 94 THR A N 1
ATOM 753 C CA . THR A 1 94 ? -10.470 8.016 -4.394 1.00 78.69 94 THR A CA 1
ATOM 754 C C . THR A 1 94 ? -10.186 7.440 -5.776 1.00 78.69 94 THR A C 1
ATOM 756 O O . THR A 1 94 ? -9.669 8.149 -6.633 1.00 78.69 94 THR A O 1
ATOM 759 N N . GLY A 1 95 ? -10.485 6.160 -6.012 1.00 76.00 95 GLY A N 1
ATOM 760 C CA . GLY A 1 95 ? -10.162 5.440 -7.250 1.00 76.00 95 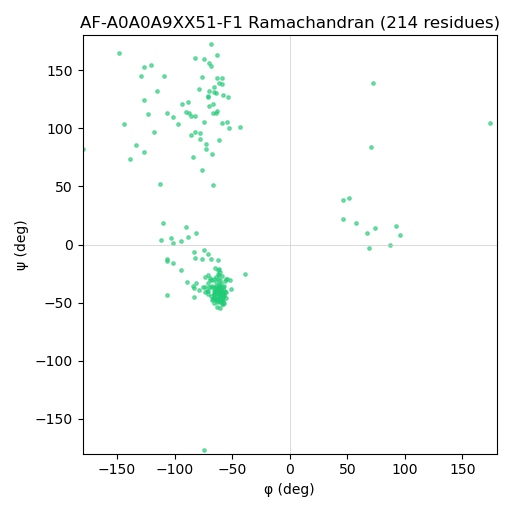GLY A CA 1
ATOM 761 C C . GLY A 1 95 ? -8.664 5.188 -7.471 1.00 76.00 95 GLY A C 1
ATOM 762 O O . GLY A 1 95 ? -8.280 4.533 -8.438 1.00 76.00 95 GLY A O 1
ATOM 763 N N . CYS A 1 96 ? -7.815 5.691 -6.580 1.00 71.06 96 CYS A N 1
ATOM 764 C CA . CYS A 1 96 ? -6.379 5.475 -6.543 1.00 71.06 96 CYS A CA 1
ATOM 765 C C . CYS A 1 96 ? -5.909 5.509 -5.091 1.00 71.06 96 CYS A C 1
ATOM 767 O O . CYS A 1 96 ? -6.615 5.970 -4.199 1.00 71.06 96 CYS A O 1
ATOM 769 N N . PHE A 1 97 ? -4.705 5.041 -4.826 1.00 71.81 97 PHE A N 1
ATOM 770 C CA . PHE A 1 97 ? -4.178 5.030 -3.467 1.00 71.81 97 PHE A CA 1
ATOM 771 C C . PHE A 1 97 ? -3.048 6.038 -3.258 1.00 71.81 97 PHE A C 1
ATOM 773 O O . PHE A 1 97 ? -2.288 5.925 -2.297 1.00 71.81 97 PHE A O 1
ATOM 780 N N . ASP A 1 98 ? -2.933 7.020 -4.149 1.00 64.56 98 ASP A N 1
ATOM 781 C CA . ASP A 1 98 ? -1.773 7.904 -4.256 1.00 64.56 98 ASP A CA 1
ATOM 782 C C . ASP A 1 98 ? -1.383 8.526 -2.912 1.00 64.56 98 ASP A C 1
ATOM 784 O O . ASP A 1 98 ? -0.208 8.574 -2.562 1.00 64.56 98 ASP A O 1
ATOM 788 N N . LEU A 1 99 ? -2.394 8.882 -2.117 1.00 62.72 99 LEU A N 1
ATOM 789 C CA . LEU A 1 99 ? -2.264 9.518 -0.810 1.00 62.72 99 LEU A CA 1
ATOM 790 C C . LEU A 1 99 ? -1.955 8.536 0.329 1.00 62.72 99 LEU A C 1
ATOM 792 O O . LEU A 1 99 ? -1.217 8.890 1.243 1.00 62.72 99 LEU A O 1
ATOM 796 N N . LEU A 1 100 ? -2.458 7.293 0.286 1.00 64.06 100 LEU A N 1
ATOM 797 C CA . LEU A 1 100 ? -2.003 6.262 1.232 1.00 64.06 100 LEU A CA 1
ATOM 798 C C . LEU A 1 100 ? -0.536 5.945 0.995 1.00 64.06 100 LEU A C 1
ATOM 800 O O . LEU A 1 100 ? 0.206 5.711 1.936 1.00 64.06 100 LEU A O 1
ATOM 804 N N . PHE A 1 101 ? -0.113 5.955 -0.260 1.00 64.81 101 PHE A N 1
ATOM 805 C CA . PHE A 1 101 ? 1.240 5.598 -0.643 1.00 64.81 101 PHE A CA 1
ATOM 806 C C . PHE A 1 101 ? 2.232 6.771 -0.634 1.00 64.81 101 PHE A C 1
ATOM 808 O O . PHE A 1 101 ? 3.396 6.578 -0.991 1.00 64.81 101 PHE A O 1
ATOM 815 N N . ASP A 1 102 ? 1.797 7.942 -0.163 1.00 58.41 102 ASP A N 1
ATOM 816 C CA . ASP A 1 102 ? 2.643 9.105 0.098 1.00 58.41 102 ASP A CA 1
ATOM 817 C C . ASP A 1 102 ? 3.495 8.911 1.380 1.00 58.41 102 ASP A C 1
ATOM 819 O O . ASP A 1 102 ? 3.474 7.844 2.013 1.00 58.41 102 ASP A O 1
ATOM 823 N N . ASP A 1 103 ? 4.265 9.929 1.780 1.00 52.69 103 ASP A N 1
ATOM 824 C CA . ASP A 1 103 ? 5.216 9.967 2.913 1.00 52.69 103 ASP A CA 1
ATOM 825 C C . ASP A 1 103 ? 4.778 9.237 4.204 1.00 52.69 103 ASP A C 1
ATOM 827 O O . ASP A 1 103 ? 5.615 8.787 4.996 1.00 52.69 103 ASP A O 1
ATOM 831 N N . VAL A 1 104 ? 3.472 9.085 4.430 1.00 52.19 104 VAL A N 1
ATOM 832 C CA . VAL A 1 104 ? 2.881 8.692 5.708 1.00 52.19 104 VAL A CA 1
ATOM 833 C C . VAL A 1 104 ? 2.727 7.180 5.915 1.00 52.19 104 VAL A C 1
ATOM 835 O O . VAL A 1 104 ? 2.968 6.733 7.040 1.00 52.19 104 VAL A O 1
ATOM 838 N N . VAL A 1 105 ? 2.482 6.347 4.891 1.00 61.31 105 VAL A N 1
ATOM 839 C CA . VAL A 1 105 ? 2.378 4.869 5.071 1.00 61.31 105 VAL A CA 1
ATOM 840 C C . VAL A 1 105 ? 3.598 4.124 4.526 1.00 61.31 105 VAL A C 1
ATOM 842 O O . VAL A 1 105 ? 4.141 3.271 5.225 1.00 61.31 105 VAL A O 1
ATOM 845 N N . PHE A 1 106 ? 4.100 4.496 3.344 1.00 62.38 106 PHE A N 1
ATOM 846 C CA . PHE A 1 106 ? 5.235 3.800 2.717 1.00 62.38 106 PHE A CA 1
ATOM 847 C C . PHE A 1 106 ? 6.549 4.577 2.761 1.00 62.38 106 PHE A C 1
ATOM 849 O O . PHE A 1 106 ? 7.614 3.978 2.640 1.00 62.38 106 PHE A O 1
ATOM 856 N N . GLY A 1 107 ? 6.491 5.876 3.072 1.00 57.94 107 GLY A N 1
ATOM 857 C CA . GLY A 1 107 ? 7.660 6.689 3.395 1.00 57.94 107 GLY A CA 1
ATOM 858 C C . GLY A 1 107 ? 8.548 7.016 2.197 1.00 57.94 107 GLY A C 1
ATOM 859 O O . GLY A 1 107 ? 8.846 6.177 1.346 1.00 57.94 107 GLY A O 1
ATOM 860 N N . THR A 1 108 ? 9.029 8.258 2.153 1.00 56.06 108 THR A N 1
ATOM 861 C CA . THR A 1 108 ? 9.944 8.717 1.102 1.00 56.06 108 THR A CA 1
ATOM 862 C C . THR A 1 108 ? 11.408 8.799 1.493 1.00 56.06 108 THR A C 1
ATOM 864 O O . THR A 1 108 ? 12.240 9.139 0.644 1.00 56.06 108 THR A O 1
ATOM 867 N N . SER A 1 109 ? 11.739 8.425 2.731 1.00 62.41 109 SER A N 1
ATOM 868 C CA . SER A 1 109 ? 13.131 8.356 3.163 1.00 62.41 109 SER A CA 1
ATOM 869 C C . SER A 1 109 ? 13.909 7.400 2.262 1.00 62.41 109 SER A C 1
ATOM 871 O O . SER A 1 109 ? 13.499 6.260 2.040 1.00 62.41 109 SER A O 1
ATOM 873 N N . GLU A 1 110 ? 15.041 7.875 1.749 1.00 64.31 110 GLU A N 1
ATOM 874 C CA . GLU A 1 110 ? 16.023 7.048 1.044 1.00 64.31 110 GLU A CA 1
ATOM 875 C C . GLU A 1 110 ? 16.569 5.943 1.964 1.00 64.31 110 GLU A C 1
ATOM 877 O O . GLU A 1 110 ? 16.820 4.821 1.526 1.00 64.31 110 GLU A O 1
ATOM 882 N N . PHE A 1 111 ? 16.620 6.235 3.269 1.00 70.62 111 PHE A N 1
ATOM 883 C CA . PHE A 1 111 ? 17.065 5.339 4.331 1.00 70.62 111 PHE A CA 1
ATOM 884 C C . PHE A 1 111 ? 15.976 5.249 5.414 1.00 70.62 111 PHE A C 1
ATOM 886 O O . PHE A 1 111 ? 16.032 5.964 6.420 1.00 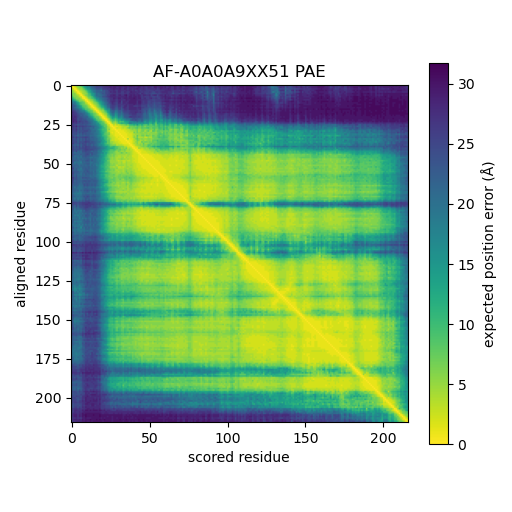70.62 111 PHE A O 1
ATOM 893 N N . PRO A 1 112 ? 14.913 4.453 5.205 1.00 75.44 112 PRO A N 1
ATOM 894 C CA . PRO A 1 112 ? 13.888 4.262 6.228 1.00 75.44 112 PRO A CA 1
ATOM 895 C C . PRO A 1 112 ? 14.496 3.596 7.473 1.00 75.44 112 PRO A C 1
ATOM 897 O O . PRO A 1 112 ? 15.360 2.725 7.357 1.00 75.44 112 PRO A O 1
ATOM 900 N N . SER A 1 113 ? 14.040 3.990 8.670 1.00 82.75 113 SER A N 1
ATOM 901 C CA . SER A 1 113 ? 14.443 3.308 9.906 1.00 82.75 113 SER A CA 1
ATOM 902 C C . SER A 1 113 ? 13.973 1.852 9.898 1.00 82.75 113 SER A C 1
ATOM 904 O O . SER A 1 113 ? 13.06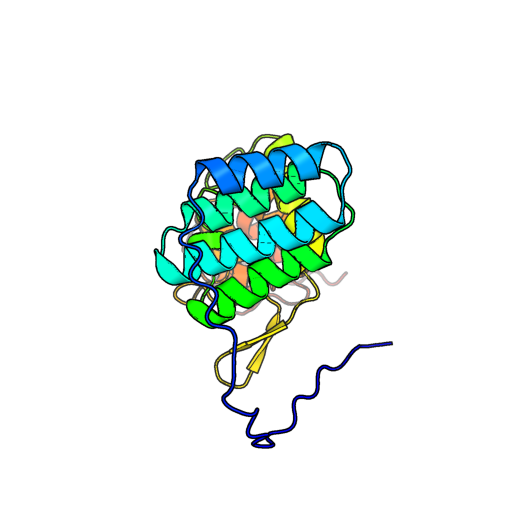6 1.470 9.150 1.00 82.75 113 SER A O 1
ATOM 906 N N . LYS A 1 114 ? 14.556 1.027 10.772 1.00 84.00 114 LYS A N 1
ATOM 907 C CA . LYS A 1 114 ? 14.117 -0.360 10.937 1.00 84.00 114 LYS A CA 1
ATOM 908 C C . LYS A 1 114 ? 12.629 -0.444 11.298 1.00 84.00 114 LYS A C 1
ATOM 910 O O . LYS A 1 114 ? 11.911 -1.216 10.672 1.00 84.00 114 LYS A O 1
ATOM 915 N N . GLU A 1 115 ? 12.147 0.392 12.226 1.00 81.69 115 GLU A N 1
ATOM 916 C CA . GLU A 1 115 ? 10.723 0.383 12.606 1.00 81.69 115 GLU A CA 1
ATOM 917 C C . GLU A 1 115 ? 9.815 0.784 11.442 1.00 81.69 115 GLU A C 1
ATOM 919 O O . GLU A 1 115 ? 8.656 0.367 11.378 1.00 81.69 115 GLU A O 1
ATOM 924 N N . ARG A 1 116 ? 10.332 1.604 10.517 1.00 79.62 116 ARG A N 1
ATOM 925 C CA . ARG A 1 116 ? 9.598 2.008 9.324 1.00 79.62 116 ARG A CA 1
ATOM 926 C C . ARG A 1 116 ? 9.498 0.879 8.305 1.00 79.62 116 ARG A C 1
ATOM 928 O O . ARG A 1 116 ? 8.436 0.696 7.723 1.00 79.62 116 ARG A O 1
ATOM 935 N N . LEU A 1 117 ? 10.566 0.111 8.105 1.00 82.56 117 LEU A N 1
ATOM 936 C CA . LEU A 1 117 ? 10.527 -1.072 7.242 1.00 82.56 117 LEU A CA 1
ATOM 937 C C . LEU A 1 117 ? 9.598 -2.152 7.806 1.00 82.56 117 LEU A C 1
ATOM 939 O O . LEU A 1 117 ? 8.806 -2.705 7.051 1.00 82.56 117 LEU A O 1
ATOM 943 N N . GLU A 1 118 ? 9.638 -2.394 9.119 1.00 83.69 118 GLU A N 1
ATOM 944 C CA . GLU A 1 118 ? 8.730 -3.332 9.799 1.00 83.69 118 GLU A CA 1
ATOM 945 C C . GLU A 1 118 ? 7.258 -2.906 9.653 1.00 83.69 118 GLU A C 1
ATOM 947 O O . GLU A 1 118 ? 6.372 -3.739 9.477 1.00 83.69 118 GLU A O 1
ATOM 952 N N . GLU A 1 119 ? 6.987 -1.600 9.672 1.00 80.62 119 GLU A N 1
ATOM 953 C CA . GLU A 1 119 ? 5.648 -1.062 9.435 1.00 80.62 119 GLU A CA 1
ATOM 954 C C . GLU A 1 119 ? 5.164 -1.279 8.000 1.00 80.62 119 GLU A C 1
ATOM 956 O O . GLU A 1 119 ? 4.051 -1.755 7.789 1.00 80.62 119 GLU A O 1
ATOM 961 N N . ILE A 1 120 ? 6.007 -0.956 7.019 1.00 81.50 120 ILE A N 1
ATOM 962 C CA . ILE A 1 120 ? 5.710 -1.178 5.600 1.00 81.50 120 ILE A CA 1
ATOM 963 C C . ILE A 1 120 ? 5.440 -2.658 5.345 1.00 81.50 120 ILE A C 1
ATOM 965 O O . ILE A 1 120 ? 4.479 -3.013 4.668 1.00 81.50 120 ILE A O 1
ATOM 969 N N . GLU A 1 121 ? 6.284 -3.519 5.904 1.00 85.88 121 GLU A N 1
ATOM 970 C CA . GLU A 1 121 ? 6.160 -4.963 5.794 1.00 85.88 121 GLU A CA 1
ATOM 971 C C . GLU A 1 121 ? 4.843 -5.474 6.383 1.00 85.88 121 GLU A C 1
ATOM 973 O O . GLU A 1 121 ? 4.202 -6.320 5.765 1.00 85.88 121 GLU A O 1
ATOM 978 N N . TRP A 1 122 ? 4.404 -4.926 7.518 1.00 84.44 122 TRP A N 1
ATOM 979 C CA . TRP A 1 122 ? 3.121 -5.277 8.125 1.00 84.44 122 TRP A CA 1
ATOM 980 C C . TRP A 1 122 ? 1.919 -4.855 7.269 1.00 84.44 122 TRP A C 1
ATOM 982 O O . TRP A 1 122 ? 0.986 -5.637 7.081 1.00 84.44 122 TRP A O 1
ATOM 992 N N . TYR A 1 123 ? 1.938 -3.646 6.697 1.00 83.06 123 TYR A N 1
ATOM 993 C CA . TYR A 1 123 ? 0.882 -3.252 5.764 1.00 83.06 123 TYR A CA 1
ATOM 994 C C . TYR A 1 123 ? 0.879 -4.166 4.538 1.00 83.06 123 TYR A C 1
ATOM 996 O O . TYR A 1 123 ? -0.175 -4.676 4.171 1.00 83.06 123 TYR A O 1
ATOM 1004 N N . LEU A 1 124 ? 2.050 -4.439 3.947 1.00 83.69 124 LEU A N 1
ATOM 1005 C CA . LEU A 1 124 ? 2.184 -5.338 2.797 1.00 83.69 124 LEU A CA 1
ATOM 1006 C C . LEU A 1 124 ? 1.693 -6.752 3.097 1.00 83.69 124 LEU A C 1
ATOM 1008 O O . LEU A 1 124 ? 1.006 -7.330 2.257 1.00 83.69 124 LEU A O 1
ATOM 1012 N N . SER A 1 125 ? 1.974 -7.306 4.277 1.00 85.25 125 SER A N 1
ATOM 1013 C CA . SER A 1 125 ? 1.453 -8.625 4.639 1.00 85.25 125 SER A CA 1
ATOM 1014 C C . SER A 1 125 ? -0.072 -8.638 4.694 1.00 85.25 125 SER A C 1
ATOM 1016 O O . SER A 1 125 ? -0.671 -9.596 4.218 1.00 85.25 125 SER A O 1
ATOM 1018 N N . ALA A 1 126 ? -0.698 -7.562 5.179 1.00 83.44 126 ALA A N 1
ATOM 1019 C CA . ALA A 1 126 ? -2.154 -7.455 5.227 1.00 83.44 126 ALA A CA 1
ATOM 1020 C C . ALA A 1 126 ? -2.792 -7.301 3.832 1.00 83.44 126 ALA A C 1
ATOM 1022 O O . ALA A 1 126 ? -3.874 -7.833 3.592 1.00 83.44 126 ALA A O 1
ATOM 1023 N N . VAL A 1 127 ? -2.145 -6.576 2.907 1.00 81.44 127 VAL A N 1
ATOM 1024 C CA . VAL A 1 127 ? -2.763 -6.168 1.626 1.00 81.44 127 VAL A CA 1
ATOM 1025 C C . VAL A 1 127 ? -2.257 -6.920 0.388 1.00 81.44 127 VAL A C 1
ATOM 1027 O O . VAL A 1 127 ? -2.866 -6.800 -0.672 1.00 81.44 127 VAL A O 1
ATOM 1030 N N . SER A 1 128 ? -1.162 -7.681 0.477 1.00 79.25 128 SER A N 1
ATOM 1031 C CA . SER A 1 128 ? -0.476 -8.269 -0.694 1.00 79.25 128 SER A CA 1
ATOM 1032 C C . SER A 1 128 ? -1.337 -9.217 -1.532 1.00 79.25 128 SER A C 1
ATOM 1034 O O . SER A 1 128 ? -1.195 -9.252 -2.752 1.00 79.25 128 SER A O 1
ATOM 1036 N N . GLU A 1 129 ? -2.264 -9.949 -0.912 1.00 83.75 129 GLU A N 1
ATOM 1037 C CA . GLU A 1 129 ? -3.167 -10.866 -1.622 1.00 83.75 129 GLU A CA 1
ATOM 1038 C C . GLU A 1 129 ? -4.397 -10.168 -2.223 1.00 83.75 129 GLU A C 1
ATOM 1040 O O . GLU A 1 129 ? -5.193 -10.799 -2.925 1.00 83.75 129 GLU A O 1
ATOM 1045 N N . ARG A 1 130 ? -4.597 -8.872 -1.948 1.00 84.12 130 ARG A N 1
ATOM 1046 C CA . ARG A 1 130 ? -5.760 -8.145 -2.457 1.00 84.12 130 ARG A CA 1
ATOM 1047 C C . ARG A 1 130 ? -5.601 -7.802 -3.926 1.00 84.12 130 ARG A C 1
ATOM 1049 O O . ARG A 1 130 ? -4.532 -7.429 -4.404 1.00 84.12 130 ARG A O 1
ATOM 1056 N N . THR A 1 131 ? -6.727 -7.852 -4.623 1.00 86.50 131 THR A N 1
ATOM 1057 C CA . THR A 1 131 ? -6.849 -7.470 -6.025 1.00 86.50 131 THR A CA 1
ATOM 1058 C C . THR A 1 131 ? -8.006 -6.503 -6.196 1.00 86.50 131 THR A C 1
ATOM 1060 O O . THR A 1 131 ? -9.045 -6.676 -5.562 1.00 86.50 131 THR A O 1
ATOM 1063 N N . PHE A 1 132 ? -7.855 -5.550 -7.105 1.00 82.44 132 PHE A N 1
ATOM 1064 C CA . PHE A 1 132 ? -8.870 -4.565 -7.456 1.00 82.44 132 PHE A CA 1
ATOM 1065 C C . PHE A 1 132 ? -9.205 -4.674 -8.939 1.00 82.44 132 PHE A C 1
ATOM 1067 O O . PHE A 1 132 ? -8.390 -5.138 -9.736 1.00 82.44 132 PHE A O 1
ATOM 1074 N N . THR A 1 133 ? -10.415 -4.257 -9.312 1.00 83.06 133 THR A N 1
ATOM 1075 C CA . THR A 1 133 ? -10.773 -4.130 -10.729 1.00 83.06 133 THR A CA 1
ATOM 1076 C C . THR A 1 133 ? -10.415 -2.725 -11.188 1.00 83.06 133 THR A C 1
ATOM 1078 O O . THR A 1 133 ? -11.015 -1.756 -10.731 1.00 83.06 133 THR A O 1
ATOM 1081 N N . PHE A 1 134 ? -9.446 -2.612 -12.088 1.00 79.12 134 PHE A N 1
ATOM 1082 C CA . PHE A 1 134 ? -9.012 -1.352 -12.679 1.00 79.12 134 PHE A CA 1
ATOM 1083 C C . PHE A 1 134 ? -9.053 -1.490 -14.199 1.00 79.12 134 PHE A C 1
ATOM 1085 O O . PHE A 1 134 ? -8.471 -2.418 -14.746 1.00 79.12 134 PHE A O 1
ATOM 1092 N N . GLN A 1 135 ? -9.782 -0.604 -14.885 1.00 82.50 135 GLN A N 1
ATOM 1093 C CA . GLN A 1 135 ? -9.943 -0.645 -16.350 1.00 82.50 135 GLN A CA 1
ATOM 1094 C C . GLN A 1 135 ? -10.390 -2.021 -16.901 1.00 82.50 135 GLN A C 1
ATOM 1096 O O . GLN A 1 135 ? -9.940 -2.451 -17.956 1.00 82.50 135 GLN A O 1
ATOM 1101 N N . ASN A 1 136 ? -11.309 -2.700 -16.202 1.00 85.25 136 ASN A N 1
ATOM 1102 C CA . ASN A 1 136 ? -11.800 -4.059 -16.504 1.00 85.25 136 ASN A CA 1
ATOM 1103 C C . ASN A 1 136 ? -10.773 -5.194 -16.338 1.00 85.25 136 ASN A C 1
ATOM 1105 O O . ASN A 1 136 ? -11.071 -6.335 -16.689 1.00 85.25 136 ASN A O 1
ATOM 1109 N N . GLU A 1 137 ? -9.607 -4.920 -15.757 1.00 85.94 137 GLU A N 1
ATOM 1110 C CA . GLU A 1 137 ? -8.610 -5.929 -15.412 1.00 85.94 137 GLU A CA 1
ATOM 1111 C C . GLU A 1 137 ? -8.533 -6.124 -13.897 1.00 85.94 137 GLU A C 1
ATOM 1113 O O . GLU A 1 137 ? -8.688 -5.183 -13.117 1.00 85.94 137 GLU A O 1
ATOM 1118 N N . VAL A 1 138 ? -8.289 -7.364 -13.469 1.00 86.62 138 VAL A N 1
ATOM 1119 C CA . VAL A 1 138 ? -8.032 -7.683 -12.061 1.00 86.62 138 VAL A CA 1
ATOM 1120 C C . VAL A 1 138 ? -6.545 -7.480 -11.801 1.00 86.62 138 VAL A C 1
ATOM 1122 O O . VAL A 1 138 ? -5.715 -8.243 -12.292 1.00 86.62 138 VAL A O 1
ATOM 1125 N N . VAL A 1 139 ? -6.214 -6.453 -11.025 1.00 85.69 139 VAL A N 1
ATOM 1126 C CA . VAL A 1 139 ? -4.836 -6.049 -10.736 1.00 85.69 139 VAL A CA 1
ATOM 1127 C C . VAL A 1 139 ? -4.558 -6.239 -9.243 1.00 85.69 139 VAL A C 1
ATOM 1129 O O . VAL A 1 139 ? -5.371 -5.807 -8.423 1.00 85.69 139 VAL A O 1
ATOM 1132 N N . PRO A 1 140 ? -3.440 -6.874 -8.846 1.00 86.75 140 PRO A N 1
ATOM 1133 C CA . PRO A 1 140 ? -3.030 -6.915 -7.445 1.00 86.75 140 PRO A CA 1
ATOM 1134 C C . PRO A 1 140 ? -2.834 -5.502 -6.897 1.00 86.75 140 PRO A C 1
ATOM 1136 O O . PRO A 1 140 ? -2.312 -4.638 -7.598 1.00 86.75 140 PRO A O 1
ATOM 1139 N N . LEU A 1 141 ? -3.199 -5.264 -5.637 1.00 83.56 141 LEU A N 1
ATOM 1140 C CA . LEU A 1 141 ? -3.070 -3.947 -5.004 1.00 83.56 141 LEU A CA 1
ATOM 1141 C C . LEU A 1 141 ? -1.635 -3.420 -5.074 1.00 83.56 141 LEU A C 1
ATOM 1143 O O . LEU A 1 141 ? -1.425 -2.248 -5.372 1.00 83.56 141 LEU A O 1
ATOM 1147 N N . ILE A 1 142 ? -0.648 -4.296 -4.864 1.00 84.19 142 ILE A N 1
ATOM 1148 C CA . ILE A 1 142 ? 0.782 -3.950 -4.922 1.00 84.19 142 ILE A CA 1
ATOM 1149 C C . ILE A 1 142 ? 1.230 -3.431 -6.303 1.00 84.19 142 ILE A C 1
ATOM 1151 O O . ILE A 1 142 ? 2.242 -2.743 -6.432 1.00 84.19 142 ILE A O 1
ATOM 1155 N N . ASP A 1 143 ? 0.446 -3.754 -7.327 1.00 85.81 143 ASP A N 1
ATOM 1156 C CA . ASP A 1 143 ? 0.683 -3.507 -8.742 1.00 85.81 143 ASP A CA 1
ATOM 1157 C C . ASP A 1 143 ? -0.292 -2.481 -9.333 1.00 85.81 143 ASP A C 1
ATOM 1159 O O . ASP A 1 143 ? -0.291 -2.254 -10.550 1.00 85.81 143 ASP A O 1
ATOM 1163 N N . LEU A 1 144 ? -1.149 -1.899 -8.491 1.00 81.56 144 LEU A N 1
ATOM 1164 C CA . LEU A 1 144 ? -2.152 -0.939 -8.905 1.00 81.56 144 LEU A CA 1
ATOM 1165 C C . LEU A 1 144 ? -1.467 0.371 -9.324 1.00 81.56 144 LEU A C 1
ATOM 1167 O O . LEU A 1 144 ? -0.593 0.862 -8.602 1.00 81.56 144 LEU A O 1
ATOM 1171 N N . PRO A 1 145 ? -1.824 0.940 -10.486 1.00 75.69 145 PRO A N 1
ATOM 1172 C CA . PRO A 1 145 ? -1.204 2.169 -10.951 1.00 75.69 145 PRO A CA 1
ATOM 1173 C C . PRO A 1 145 ? -1.650 3.372 -10.106 1.00 75.69 145 PRO A C 1
ATOM 1175 O O . PRO A 1 145 ? -2.838 3.648 -9.964 1.00 75.69 145 PRO A O 1
ATOM 1178 N N . ASN A 1 146 ? -0.666 4.109 -9.605 1.00 72.50 146 ASN A N 1
ATOM 1179 C CA . ASN A 1 146 ? -0.742 5.415 -8.958 1.00 72.50 146 ASN A CA 1
ATOM 1180 C C . ASN A 1 146 ? -0.191 6.445 -9.956 1.00 72.50 146 ASN A C 1
ATOM 1182 O O . ASN A 1 146 ? 0.967 6.348 -10.366 1.00 72.50 146 ASN A O 1
ATOM 1186 N N . VAL A 1 147 ? -1.042 7.350 -10.451 1.00 70.88 147 VAL A N 1
ATOM 1187 C CA . VAL A 1 147 ? -0.705 8.290 -11.547 1.00 70.88 147 VAL A CA 1
ATOM 1188 C C . VAL A 1 147 ? 0.005 7.590 -12.733 1.00 70.88 147 VAL A C 1
ATOM 1190 O O . VAL A 1 147 ? 0.936 8.108 -13.345 1.00 70.88 147 VAL A O 1
ATOM 1193 N N . GLY A 1 148 ? -0.426 6.365 -13.058 1.00 73.31 148 GLY A N 1
ATOM 1194 C CA . GLY A 1 148 ? 0.122 5.567 -14.163 1.00 73.31 148 GLY A CA 1
ATOM 1195 C C . GLY A 1 148 ? 1.339 4.693 -13.832 1.00 73.31 148 GLY A C 1
ATOM 1196 O O . GLY A 1 148 ? 1.784 3.954 -14.708 1.00 73.31 14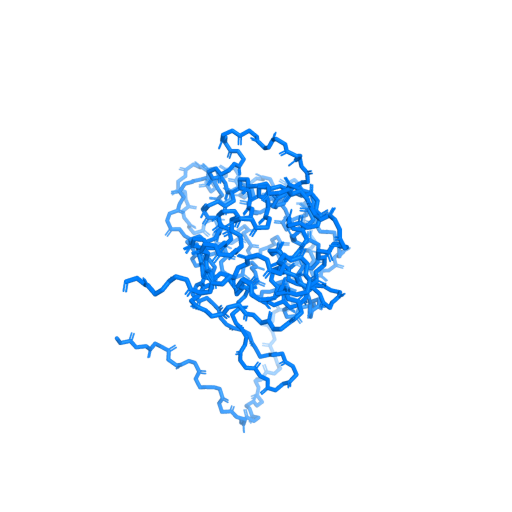8 GLY A O 1
ATOM 1197 N N . TRP A 1 149 ? 1.847 4.703 -12.596 1.00 80.19 149 TRP A N 1
ATOM 1198 C CA . TRP A 1 149 ? 3.035 3.939 -12.191 1.00 80.19 149 TRP A CA 1
ATOM 1199 C C . TRP A 1 149 ? 2.780 3.061 -10.970 1.00 80.19 149 TRP A C 1
ATOM 1201 O O . TRP A 1 149 ? 1.950 3.374 -10.126 1.00 80.19 149 TRP A O 1
ATOM 1211 N N . THR A 1 150 ? 3.513 1.956 -10.835 1.00 85.00 150 THR A N 1
ATOM 1212 C CA . THR A 1 150 ? 3.427 1.132 -9.621 1.00 85.00 150 THR A CA 1
ATOM 1213 C C . THR A 1 150 ? 4.294 1.698 -8.503 1.00 85.00 150 THR A C 1
ATOM 1215 O O . THR A 1 150 ? 5.260 2.431 -8.724 1.00 85.00 150 THR A O 1
ATOM 1218 N N . LEU A 1 151 ? 3.996 1.301 -7.271 1.00 80.69 151 LEU A N 1
ATOM 1219 C CA . LEU A 1 151 ? 4.775 1.688 -6.093 1.00 80.69 151 LEU A CA 1
ATOM 1220 C C . LEU A 1 151 ? 6.218 1.201 -6.166 1.00 80.69 151 LEU A C 1
ATOM 1222 O O . LEU A 1 151 ? 7.151 1.922 -5.808 1.00 80.69 151 LEU A O 1
ATOM 1226 N N . ALA A 1 152 ? 6.404 -0.005 -6.700 1.00 87.56 152 ALA A N 1
ATOM 1227 C CA . ALA A 1 152 ? 7.722 -0.537 -6.990 1.00 87.56 152 ALA A CA 1
ATOM 1228 C C . ALA A 1 152 ? 8.466 0.345 -8.010 1.00 87.56 152 ALA A C 1
ATOM 1230 O O . ALA A 1 152 ? 9.652 0.606 -7.820 1.00 87.56 152 ALA A O 1
ATOM 1231 N N . ALA A 1 153 ? 7.779 0.885 -9.026 1.00 86.19 153 ALA A N 1
ATOM 1232 C CA . ALA A 1 153 ? 8.380 1.816 -9.984 1.00 86.19 153 ALA A CA 1
ATOM 1233 C C . ALA A 1 153 ? 8.803 3.133 -9.325 1.00 86.19 153 ALA A C 1
ATOM 1235 O O . ALA A 1 153 ? 9.904 3.632 -9.569 1.00 86.19 153 ALA A O 1
ATOM 1236 N N . HIS A 1 154 ? 7.973 3.673 -8.430 1.00 83.50 154 HIS A N 1
ATOM 1237 C CA . HIS A 1 154 ? 8.332 4.851 -7.645 1.00 83.50 154 HIS A CA 1
ATOM 1238 C C . HIS A 1 154 ? 9.557 4.594 -6.760 1.00 83.50 154 HIS A C 1
ATOM 1240 O O . HIS A 1 154 ? 10.511 5.373 -6.811 1.00 83.50 154 HIS A O 1
ATOM 1246 N N . ALA A 1 155 ? 9.580 3.491 -6.007 1.00 83.69 155 ALA A N 1
ATOM 1247 C CA . ALA A 1 155 ? 10.722 3.115 -5.172 1.00 83.69 155 ALA A CA 1
ATOM 1248 C C . ALA A 1 155 ? 12.009 2.948 -5.999 1.00 83.69 155 ALA A C 1
ATOM 1250 O O . ALA A 1 155 ? 13.062 3.452 -5.604 1.00 83.69 155 ALA A O 1
ATOM 1251 N N . ALA A 1 156 ? 11.911 2.313 -7.170 1.00 86.81 156 ALA A N 1
ATOM 1252 C CA . ALA A 1 156 ? 13.023 2.128 -8.093 1.00 86.81 156 ALA A CA 1
ATOM 1253 C C . ALA A 1 156 ? 13.564 3.459 -8.633 1.00 86.81 156 ALA A C 1
ATOM 1255 O O . ALA A 1 156 ? 14.763 3.721 -8.537 1.00 86.81 156 ALA A O 1
ATOM 1256 N N . SER A 1 157 ? 12.686 4.339 -9.126 1.00 83.81 157 SER A N 1
ATOM 1257 C CA . SER A 1 157 ? 13.075 5.649 -9.673 1.00 83.81 157 SER A CA 1
ATOM 1258 C C . SER A 1 157 ? 13.758 6.560 -8.648 1.00 83.81 157 SER A C 1
ATOM 1260 O O . SER A 1 157 ? 14.563 7.416 -9.008 1.00 83.81 157 SER A O 1
ATOM 1262 N N . LYS A 1 158 ? 13.454 6.364 -7.360 1.00 80.88 158 LYS A N 1
ATOM 1263 C CA . LYS A 1 158 ? 14.020 7.117 -6.236 1.00 80.88 158 LYS A CA 1
ATOM 1264 C C . LYS A 1 158 ? 15.229 6.438 -5.587 1.00 80.88 158 LYS A C 1
ATOM 1266 O O . LYS A 1 158 ? 15.709 6.945 -4.583 1.00 80.88 158 LYS A O 1
ATOM 1271 N N . GLY A 1 159 ? 15.704 5.301 -6.102 1.00 82.88 159 GLY A N 1
ATOM 1272 C CA . GLY A 1 159 ? 16.873 4.615 -5.540 1.00 82.88 159 GLY A CA 1
ATOM 1273 C C . GLY A 1 159 ? 16.624 3.879 -4.217 1.00 82.88 159 GLY A C 1
ATOM 1274 O O . GLY A 1 159 ? 17.575 3.500 -3.541 1.00 82.88 159 GLY A O 1
ATOM 1275 N N . ARG A 1 160 ? 15.366 3.648 -3.819 1.00 83.31 160 ARG A N 1
ATOM 1276 C CA . ARG A 1 160 ? 15.017 3.102 -2.494 1.00 83.31 160 ARG A CA 1
ATOM 1277 C C . ARG A 1 160 ? 15.103 1.582 -2.460 1.00 83.31 160 ARG A C 1
ATOM 1279 O O . ARG A 1 160 ? 14.086 0.889 -2.455 1.00 83.31 160 ARG A O 1
ATOM 1286 N N . ILE A 1 161 ? 16.324 1.063 -2.414 1.00 87.06 161 ILE A N 1
ATOM 1287 C CA . ILE A 1 161 ? 16.623 -0.372 -2.548 1.00 87.06 161 ILE A CA 1
ATOM 1288 C C . ILE A 1 161 ? 15.864 -1.227 -1.520 1.00 87.06 161 ILE A C 1
ATOM 1290 O O . ILE A 1 161 ? 15.253 -2.223 -1.898 1.00 87.06 161 ILE A O 1
ATOM 1294 N N . ALA A 1 162 ? 15.847 -0.836 -0.241 1.00 85.94 162 ALA A N 1
ATOM 1295 C CA . ALA A 1 162 ? 15.191 -1.620 0.813 1.00 85.94 162 ALA A CA 1
ATOM 1296 C C . ALA A 1 162 ? 13.664 -1.709 0.630 1.00 85.94 162 ALA A C 1
ATOM 1298 O O . ALA A 1 162 ? 13.073 -2.774 0.795 1.00 85.94 162 ALA A O 1
ATOM 1299 N N . VAL A 1 163 ? 13.029 -0.601 0.241 1.00 84.81 163 VAL A N 1
ATOM 1300 C CA . VAL A 1 163 ? 11.580 -0.544 -0.002 1.00 84.81 163 VAL A CA 1
ATOM 1301 C C . VAL A 1 163 ? 11.219 -1.305 -1.279 1.00 84.81 163 VAL A C 1
ATOM 1303 O O . VAL A 1 163 ? 10.272 -2.087 -1.289 1.00 84.81 163 VAL A O 1
ATOM 1306 N N . LEU A 1 164 ? 12.010 -1.139 -2.343 1.00 87.75 164 LEU A N 1
ATOM 1307 C CA . LEU A 1 164 ? 11.854 -1.898 -3.582 1.00 87.75 164 LEU A CA 1
ATOM 1308 C C . LEU A 1 164 ? 11.983 -3.407 -3.336 1.00 87.75 164 LEU A C 1
ATOM 1310 O O . LEU A 1 164 ? 11.173 -4.180 -3.843 1.00 87.75 164 LEU A O 1
ATOM 1314 N N . LEU A 1 165 ? 12.956 -3.828 -2.523 1.00 89.81 165 LEU A N 1
ATOM 1315 C CA . LEU A 1 165 ? 13.128 -5.227 -2.136 1.00 89.81 165 LEU A CA 1
ATOM 1316 C C . LEU A 1 165 ? 11.883 -5.767 -1.421 1.00 89.81 165 LEU A C 1
ATOM 1318 O O . LEU A 1 165 ? 11.454 -6.877 -1.731 1.00 89.81 165 LEU A O 1
ATOM 1322 N N . LEU A 1 166 ? 11.287 -4.994 -0.504 1.00 88.69 166 LEU A N 1
ATOM 1323 C CA . LEU A 1 166 ? 10.037 -5.381 0.154 1.00 88.69 166 LEU A CA 1
ATOM 1324 C C . LEU A 1 166 ? 8.906 -5.552 -0.863 1.00 88.69 166 LEU A C 1
ATOM 1326 O O . LEU A 1 166 ? 8.278 -6.606 -0.881 1.00 88.69 166 LEU A O 1
ATOM 1330 N N . PHE A 1 167 ? 8.684 -4.586 -1.758 1.00 89.12 167 PHE A N 1
ATOM 1331 C CA . PHE A 1 167 ? 7.630 -4.714 -2.767 1.00 89.12 167 PHE A CA 1
ATOM 1332 C C . PHE A 1 167 ? 7.819 -5.954 -3.654 1.00 89.12 167 PHE A C 1
ATOM 1334 O O . PHE A 1 167 ? 6.882 -6.731 -3.836 1.00 89.12 167 PHE A O 1
ATOM 1341 N N . LEU A 1 168 ? 9.035 -6.196 -4.151 1.00 90.81 168 LEU A N 1
ATOM 1342 C CA . LEU A 1 168 ? 9.339 -7.373 -4.972 1.00 90.81 168 LEU A CA 1
ATOM 1343 C C . LEU A 1 168 ? 9.131 -8.685 -4.199 1.00 90.81 168 LEU A C 1
ATOM 1345 O O . LEU A 1 168 ? 8.596 -9.647 -4.744 1.00 90.81 168 LEU A O 1
ATOM 1349 N N . ARG A 1 169 ? 9.497 -8.723 -2.911 1.00 90.44 169 ARG A N 1
ATOM 1350 C CA . ARG A 1 169 ? 9.295 -9.892 -2.040 1.00 90.44 169 ARG A CA 1
ATOM 1351 C C . ARG A 1 169 ? 7.812 -10.214 -1.823 1.00 90.44 169 ARG A C 1
ATOM 1353 O O . ARG A 1 169 ? 7.472 -11.386 -1.694 1.00 90.44 169 ARG A O 1
ATOM 1360 N N . TYR A 1 170 ? 6.949 -9.199 -1.809 1.00 89.31 170 TYR A N 1
ATOM 1361 C CA . TYR A 1 170 ? 5.493 -9.345 -1.696 1.00 89.31 170 TYR A CA 1
ATOM 1362 C C . TYR A 1 170 ? 4.778 -9.469 -3.054 1.00 89.31 170 TYR A C 1
ATOM 1364 O O . TYR A 1 170 ? 3.556 -9.367 -3.119 1.00 89.31 170 TYR A O 1
ATOM 1372 N N . GLY A 1 171 ? 5.521 -9.733 -4.136 1.00 88.50 171 GLY A N 1
ATOM 1373 C CA . GLY A 1 171 ? 4.951 -10.097 -5.434 1.00 88.50 171 GLY A CA 1
ATOM 1374 C C . GLY A 1 171 ? 4.700 -8.935 -6.394 1.00 88.50 171 GLY A C 1
ATOM 1375 O O . GLY A 1 171 ? 3.982 -9.125 -7.373 1.00 88.50 171 GLY A O 1
ATOM 1376 N N . ALA A 1 172 ? 5.282 -7.754 -6.155 1.00 89.56 172 ALA A N 1
ATOM 1377 C CA . ALA A 1 172 ? 5.236 -6.664 -7.129 1.00 89.56 172 ALA A CA 1
ATOM 1378 C C . ALA A 1 172 ? 5.858 -7.099 -8.461 1.00 89.56 172 ALA A C 1
ATOM 1380 O O . ALA A 1 172 ? 6.918 -7.732 -8.488 1.00 89.56 172 ALA A O 1
ATOM 1381 N N . ASN A 1 173 ? 5.226 -6.725 -9.571 1.00 89.75 173 ASN A N 1
ATOM 1382 C CA . ASN A 1 173 ? 5.710 -7.084 -10.890 1.00 89.75 173 ASN A CA 1
ATOM 1383 C C . ASN A 1 173 ? 7.002 -6.308 -11.205 1.00 89.75 173 ASN A C 1
ATOM 1385 O O . ASN A 1 173 ? 6.988 -5.070 -11.271 1.00 89.75 173 ASN A O 1
ATOM 1389 N N . PRO A 1 174 ? 8.123 -7.010 -11.441 1.00 89.69 174 PRO A N 1
ATOM 1390 C CA . PRO A 1 174 ? 9.405 -6.361 -11.645 1.00 89.69 174 PRO A CA 1
ATOM 1391 C C . PRO A 1 174 ? 9.459 -5.597 -12.982 1.00 89.69 174 PRO A C 1
ATOM 1393 O O . PRO A 1 174 ? 10.135 -4.573 -13.049 1.00 89.69 174 PRO A O 1
ATOM 1396 N N . ASP A 1 175 ? 8.723 -6.011 -14.025 1.00 87.38 175 ASP A N 1
ATOM 1397 C CA . ASP A 1 175 ? 8.655 -5.270 -15.300 1.00 87.38 175 ASP A CA 1
ATOM 1398 C C . ASP A 1 175 ? 7.979 -3.917 -15.104 1.00 87.38 175 ASP A C 1
ATOM 1400 O O . ASP A 1 175 ? 8.461 -2.894 -15.589 1.00 87.38 175 ASP A O 1
ATOM 1404 N N . LYS A 1 176 ? 6.894 -3.889 -14.322 1.00 87.75 176 LYS A N 1
ATOM 1405 C CA . LYS A 1 176 ? 6.241 -2.631 -13.951 1.00 87.75 176 LYS A CA 1
ATOM 1406 C C . LYS A 1 176 ? 7.152 -1.777 -13.070 1.00 87.75 176 LYS A C 1
ATOM 1408 O O . LYS A 1 176 ? 7.197 -0.567 -13.256 1.00 87.75 176 LYS A O 1
ATOM 1413 N N . ALA A 1 177 ? 7.922 -2.387 -12.165 1.00 87.69 177 ALA A N 1
ATOM 1414 C CA . ALA A 1 177 ? 8.903 -1.679 -11.339 1.00 87.69 177 ALA A CA 1
ATOM 1415 C C . ALA A 1 177 ? 10.026 -1.021 -12.164 1.00 87.69 177 ALA A C 1
ATOM 1417 O O . ALA A 1 177 ? 10.556 0.020 -11.781 1.00 87.69 177 ALA A O 1
ATOM 1418 N N . ALA A 1 178 ? 10.376 -1.595 -13.316 1.00 86.56 178 ALA A N 1
ATOM 1419 C CA . ALA A 1 178 ? 11.383 -1.038 -14.213 1.00 86.56 178 ALA A CA 1
ATOM 1420 C C . ALA A 1 178 ? 10.886 0.162 -15.040 1.00 86.56 178 ALA A C 1
ATOM 1422 O O . ALA A 1 178 ? 11.697 0.847 -15.661 1.00 86.56 178 ALA A O 1
ATOM 1423 N N . ALA A 1 179 ? 9.576 0.428 -15.064 1.00 82.94 179 ALA A N 1
ATOM 1424 C CA . ALA A 1 179 ? 8.955 1.344 -16.021 1.00 82.94 179 ALA A CA 1
ATOM 1425 C C . ALA A 1 179 ? 9.449 2.803 -15.924 1.00 82.94 179 ALA A C 1
ATOM 1427 O O . ALA A 1 179 ? 9.410 3.525 -16.917 1.00 82.94 179 ALA A O 1
ATOM 1428 N N . LEU A 1 180 ? 9.940 3.219 -14.750 1.00 77.44 180 LEU A N 1
ATOM 1429 C CA . LEU A 1 180 ? 10.465 4.565 -14.483 1.00 77.44 180 LEU A CA 1
ATOM 1430 C C . LEU A 1 180 ? 12.000 4.650 -14.439 1.00 77.44 180 LEU A C 1
ATOM 1432 O O . LEU A 1 180 ? 12.543 5.697 -14.077 1.00 77.44 180 LEU A O 1
ATOM 1436 N N . LEU A 1 181 ? 12.723 3.572 -14.753 1.00 81.06 181 LEU A N 1
ATOM 1437 C CA . LEU A 1 181 ? 14.183 3.630 -14.766 1.00 81.06 181 LEU A CA 1
ATOM 1438 C C . LEU A 1 181 ? 14.660 4.574 -15.876 1.00 81.06 181 LEU A C 1
ATOM 1440 O O . LEU A 1 181 ? 14.226 4.490 -17.024 1.00 81.06 181 LEU A O 1
ATOM 1444 N N . SER A 1 182 ? 15.570 5.482 -15.525 1.00 72.62 182 SER A N 1
ATOM 1445 C CA . SER A 1 182 ? 16.254 6.324 -16.505 1.00 72.62 182 SER A CA 1
ATOM 1446 C C . SER A 1 182 ? 17.189 5.476 -17.378 1.00 72.62 182 SER A C 1
ATOM 1448 O O . SER A 1 182 ? 17.440 4.308 -17.092 1.00 72.62 182 SER A O 1
ATOM 1450 N N . ALA A 1 183 ? 17.772 6.071 -18.423 1.00 68.38 183 ALA A N 1
ATOM 1451 C CA . ALA A 1 183 ? 18.794 5.402 -19.237 1.00 68.38 183 ALA A CA 1
ATOM 1452 C C . ALA A 1 183 ? 20.071 5.030 -18.448 1.00 68.38 183 ALA A C 1
ATOM 1454 O O . ALA A 1 183 ? 20.890 4.264 -18.943 1.00 68.38 183 ALA A O 1
ATOM 1455 N N . SER A 1 184 ? 20.247 5.573 -17.238 1.00 70.06 184 SER A N 1
ATOM 1456 C CA . SER A 1 184 ? 21.361 5.272 -16.335 1.00 70.06 184 SER A CA 1
ATOM 1457 C C . SER A 1 184 ? 20.837 5.162 -14.896 1.00 70.06 184 SER A C 1
ATOM 1459 O O . SER A 1 184 ? 20.987 6.100 -14.103 1.00 70.06 184 SER A O 1
ATOM 1461 N N . PRO A 1 185 ? 20.129 4.070 -14.557 1.00 74.12 185 PRO A N 1
ATOM 1462 C CA . PRO A 1 185 ? 19.622 3.871 -13.210 1.00 74.12 185 PRO A CA 1
ATOM 1463 C C . PRO A 1 185 ? 20.768 3.488 -12.260 1.00 74.12 185 PRO A C 1
ATOM 1465 O O . PRO A 1 185 ? 21.800 2.977 -12.707 1.00 74.12 185 PRO A O 1
ATOM 1468 N N . PRO A 1 186 ? 20.599 3.663 -10.936 1.00 78.06 186 PRO A N 1
ATOM 1469 C CA . PRO A 1 186 ? 21.544 3.118 -9.971 1.00 78.06 186 PRO A CA 1
ATOM 1470 C C . PRO A 1 186 ? 21.730 1.615 -10.217 1.00 78.06 186 PRO A C 1
ATOM 1472 O O . PRO A 1 186 ? 20.754 0.862 -10.274 1.00 78.06 186 PRO A O 1
ATOM 1475 N N . SER A 1 187 ? 22.982 1.175 -10.360 1.00 79.81 187 SER A N 1
ATOM 1476 C CA . SER A 1 187 ? 23.312 -0.204 -10.753 1.00 79.81 187 SER A CA 1
ATOM 1477 C C . SER A 1 187 ? 22.702 -1.251 -9.817 1.00 79.81 187 SER A C 1
ATOM 1479 O O . SER A 1 187 ? 22.326 -2.338 -10.247 1.00 79.81 187 SER A O 1
ATOM 1481 N N . GLU A 1 188 ? 22.551 -0.918 -8.538 1.00 85.44 188 GLU A N 1
ATOM 1482 C CA . GLU A 1 188 ? 21.966 -1.801 -7.534 1.00 85.44 188 GLU A CA 1
ATOM 1483 C C . GLU A 1 188 ? 20.443 -1.954 -7.667 1.00 85.44 188 GLU A C 1
ATOM 1485 O O . GLU A 1 188 ? 19.932 -3.063 -7.517 1.00 85.44 188 GLU A O 1
ATOM 1490 N N . VAL A 1 189 ? 19.725 -0.889 -8.046 1.00 86.25 189 VAL A N 1
ATOM 1491 C CA . VAL A 1 189 ? 18.280 -0.941 -8.337 1.00 86.25 189 VAL A CA 1
ATOM 1492 C C . VAL A 1 189 ? 18.018 -1.841 -9.539 1.00 86.25 189 VAL A C 1
ATOM 1494 O O . VAL A 1 189 ? 17.165 -2.727 -9.479 1.00 86.25 189 VAL A O 1
ATOM 1497 N N . LEU A 1 190 ? 18.787 -1.646 -10.613 1.00 84.94 190 LEU A N 1
ATOM 1498 C CA . LEU A 1 190 ? 18.653 -2.444 -11.826 1.00 84.94 190 LEU A CA 1
ATOM 1499 C C . LEU A 1 190 ? 18.955 -3.922 -11.548 1.00 84.94 190 LEU A C 1
ATOM 1501 O O . LEU A 1 190 ? 18.143 -4.785 -11.874 1.00 84.94 190 LEU A O 1
ATOM 1505 N N . ARG A 1 191 ? 20.057 -4.222 -10.848 1.00 86.06 191 ARG A N 1
ATOM 1506 C CA . ARG A 1 191 ? 20.395 -5.595 -10.433 1.00 86.06 191 ARG A CA 1
ATOM 1507 C C . ARG A 1 191 ? 19.305 -6.240 -9.586 1.00 86.06 191 ARG A C 1
ATOM 1509 O O . ARG A 1 191 ? 19.040 -7.429 -9.753 1.00 86.06 191 ARG A O 1
ATOM 1516 N N . LEU A 1 192 ? 18.700 -5.492 -8.665 1.00 88.25 192 LEU A N 1
ATOM 1517 C CA . LEU A 1 192 ? 17.637 -6.008 -7.810 1.00 88.25 192 LEU A CA 1
ATOM 1518 C C . LEU A 1 192 ? 16.397 -6.392 -8.631 1.00 88.25 192 LEU A C 1
ATOM 1520 O O . LEU A 1 192 ? 15.878 -7.495 -8.469 1.00 88.25 192 LEU A O 1
ATOM 1524 N N . ILE A 1 193 ? 15.972 -5.518 -9.545 1.00 87.25 193 ILE A N 1
ATOM 1525 C CA . ILE A 1 193 ? 14.836 -5.766 -10.442 1.00 87.25 193 ILE A CA 1
ATOM 1526 C C . ILE A 1 193 ? 15.111 -6.974 -11.339 1.00 87.25 193 ILE A C 1
ATOM 1528 O O . ILE A 1 193 ? 14.292 -7.885 -11.415 1.00 87.25 193 ILE A O 1
ATOM 1532 N N . LEU A 1 194 ? 16.293 -7.033 -11.950 1.00 85.69 194 LEU A N 1
ATOM 1533 C CA . LEU A 1 194 ? 16.692 -8.138 -12.821 1.00 85.69 194 LEU A CA 1
ATOM 1534 C C . LEU A 1 194 ? 16.737 -9.482 -12.095 1.00 85.69 194 LEU A C 1
ATOM 1536 O O . LEU A 1 194 ? 16.355 -10.497 -12.664 1.00 85.69 194 LEU A O 1
ATOM 1540 N N . ARG A 1 195 ? 17.157 -9.508 -10.825 1.00 86.06 195 ARG A N 1
ATOM 1541 C CA . ARG A 1 195 ? 17.117 -10.730 -10.003 1.00 86.06 195 ARG A CA 1
ATOM 1542 C C . ARG A 1 195 ? 15.696 -11.213 -9.726 1.00 86.06 195 ARG A C 1
ATOM 1544 O O . ARG A 1 195 ? 15.503 -12.414 -9.541 1.00 86.06 195 ARG A O 1
ATOM 1551 N N . ALA A 1 196 ? 14.733 -10.298 -9.671 1.00 84.81 196 ALA A N 1
ATOM 1552 C CA . ALA A 1 196 ? 13.321 -10.618 -9.506 1.00 84.81 1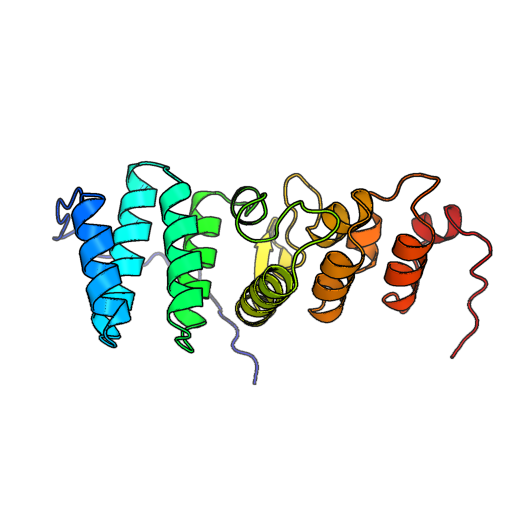96 ALA A CA 1
ATOM 1553 C C . ALA A 1 196 ? 12.636 -10.996 -10.835 1.00 84.81 196 ALA A C 1
ATOM 1555 O O . ALA A 1 196 ? 11.532 -11.536 -10.809 1.00 84.81 196 ALA A O 1
ATOM 1556 N N . MET A 1 197 ? 13.281 -10.766 -11.988 1.00 81.94 197 MET A N 1
ATOM 1557 C CA . MET A 1 197 ? 12.756 -11.112 -13.311 1.00 81.94 197 MET A CA 1
ATOM 1558 C C . MET A 1 197 ? 13.136 -12.535 -13.726 1.00 81.94 197 MET A C 1
ATOM 1560 O O . MET A 1 197 ? 14.322 -12.832 -13.867 1.00 81.94 197 MET A O 1
ATOM 1564 N N . PRO A 1 198 ? 12.161 -13.411 -14.025 1.00 70.00 198 PRO A N 1
ATOM 1565 C CA . PRO A 1 198 ? 12.461 -14.668 -14.701 1.00 70.00 198 PRO A CA 1
ATOM 1566 C C . PRO A 1 198 ? 12.856 -14.445 -16.173 1.00 70.00 198 PRO A C 1
ATOM 1568 O O . PRO A 1 198 ? 13.712 -15.164 -16.681 1.00 70.00 198 PRO A O 1
ATOM 1571 N N . TYR A 1 199 ? 12.276 -13.433 -16.838 1.00 71.19 199 TYR A N 1
ATOM 1572 C CA . TYR A 1 199 ? 12.537 -13.081 -18.240 1.00 71.19 199 TYR A CA 1
ATOM 1573 C C . TYR A 1 199 ? 12.498 -11.551 -18.423 1.00 71.19 199 TYR A C 1
ATOM 1575 O O . TYR A 1 199 ? 11.408 -10.984 -18.429 1.00 71.19 199 TYR A O 1
ATOM 1583 N N . PRO A 1 200 ? 13.647 -10.864 -18.556 1.00 69.75 200 PRO A N 1
ATOM 1584 C CA . PRO A 1 200 ? 13.683 -9.408 -18.701 1.00 69.75 200 PRO A CA 1
ATOM 1585 C C . PRO A 1 200 ? 13.050 -8.941 -20.017 1.00 69.75 200 PRO A C 1
ATOM 1587 O O . PRO A 1 200 ? 13.343 -9.482 -21.087 1.00 69.75 200 PRO A O 1
ATOM 1590 N N . THR A 1 201 ? 12.228 -7.895 -19.964 1.00 70.56 201 THR A N 1
ATOM 1591 C CA . THR A 1 201 ? 11.639 -7.283 -21.162 1.00 70.56 201 THR A CA 1
ATOM 1592 C C . THR A 1 201 ? 12.674 -6.528 -22.012 1.00 70.56 201 THR A C 1
ATOM 1594 O O . THR A 1 201 ? 13.710 -6.055 -21.539 1.00 70.56 201 THR A O 1
ATOM 1597 N N . SER A 1 202 ? 12.384 -6.368 -23.309 1.00 65.81 202 SER A N 1
ATOM 1598 C CA . SER A 1 202 ? 13.290 -5.749 -24.294 1.00 65.81 202 SER A CA 1
ATOM 1599 C C . SER A 1 202 ? 13.691 -4.309 -23.957 1.00 65.81 202 SER A C 1
ATOM 1601 O O . SER A 1 202 ? 14.773 -3.868 -24.340 1.00 65.81 202 SER A O 1
ATOM 1603 N N . ASN A 1 203 ? 12.855 -3.575 -23.221 1.00 67.44 203 ASN A N 1
ATOM 1604 C CA . ASN A 1 203 ? 13.169 -2.221 -22.762 1.00 67.44 203 ASN A CA 1
ATOM 1605 C C . ASN A 1 203 ? 14.281 -2.203 -21.705 1.00 67.44 203 ASN A C 1
ATOM 1607 O O . ASN A 1 203 ? 15.068 -1.266 -21.674 1.00 67.44 203 ASN A O 1
ATOM 1611 N N . ILE A 1 204 ? 14.397 -3.258 -20.902 1.00 64.31 204 ILE A N 1
ATOM 1612 C CA . ILE A 1 204 ? 15.398 -3.384 -19.838 1.00 64.31 204 ILE A CA 1
ATOM 1613 C C . ILE A 1 204 ? 16.723 -3.884 -20.407 1.00 64.31 204 ILE A C 1
ATOM 1615 O O . ILE A 1 204 ? 17.784 -3.376 -20.051 1.00 64.31 204 ILE A O 1
ATOM 1619 N N . LEU A 1 205 ? 16.665 -4.797 -21.380 1.00 64.62 205 LEU A N 1
ATOM 1620 C CA . LEU A 1 205 ? 17.843 -5.248 -22.129 1.00 64.62 205 LEU A CA 1
ATOM 1621 C C . LEU A 1 205 ? 18.540 -4.101 -22.886 1.00 64.62 205 LEU A C 1
ATOM 1623 O O . LEU A 1 205 ? 19.731 -4.186 -23.163 1.00 64.62 205 LEU A O 1
ATOM 1627 N N . LYS A 1 206 ? 17.827 -3.012 -23.207 1.00 66.69 206 LYS A N 1
ATOM 1628 C CA . LYS A 1 206 ? 18.432 -1.797 -23.785 1.00 66.69 206 LYS A CA 1
ATOM 1629 C C . LYS A 1 206 ? 19.232 -0.980 -22.765 1.00 66.69 206 LYS A C 1
ATOM 1631 O O . LYS A 1 206 ? 20.152 -0.279 -23.171 1.00 66.69 206 LYS A O 1
ATOM 1636 N N . ILE A 1 207 ? 18.872 -1.048 -21.481 1.00 65.50 207 ILE A N 1
ATOM 1637 C CA . ILE A 1 207 ? 19.548 -0.332 -20.387 1.00 65.50 207 ILE A CA 1
ATOM 1638 C C . ILE A 1 207 ? 20.831 -1.073 -19.989 1.00 65.50 207 ILE A C 1
ATOM 1640 O O . ILE A 1 207 ? 21.857 -0.442 -19.754 1.00 65.50 207 ILE A O 1
ATOM 1644 N N . GLU A 1 208 ? 20.808 -2.409 -19.971 1.00 63.78 208 GLU A N 1
ATOM 1645 C CA . GLU A 1 208 ? 21.994 -3.233 -19.706 1.00 63.78 208 GLU A CA 1
ATOM 1646 C C . GLU A 1 208 ? 22.108 -4.376 -20.737 1.00 63.78 208 GLU A C 1
ATOM 1648 O O . GLU A 1 208 ? 21.658 -5.499 -20.494 1.00 63.78 208 GLU A O 1
ATOM 1653 N N . PRO A 1 209 ? 22.724 -4.116 -21.910 1.00 54.91 209 PRO A N 1
ATOM 1654 C CA . PRO A 1 209 ? 22.827 -5.088 -23.005 1.00 54.91 209 PRO A CA 1
ATOM 1655 C C . PRO A 1 209 ? 23.733 -6.286 -22.684 1.00 54.91 209 PRO A C 1
ATOM 1657 O O . PRO A 1 209 ? 23.720 -7.284 -23.400 1.00 54.91 209 PRO A O 1
ATOM 1660 N N . THR A 1 210 ? 24.511 -6.212 -21.602 1.00 53.56 210 THR A N 1
ATOM 1661 C CA . THR A 1 210 ? 25.397 -7.281 -21.120 1.00 53.56 210 THR A CA 1
ATOM 1662 C C . THR A 1 210 ? 24.666 -8.447 -20.454 1.00 53.56 210 THR A C 1
ATOM 1664 O O . THR A 1 210 ? 25.304 -9.448 -20.130 1.00 53.56 210 THR A O 1
ATOM 1667 N N . LEU A 1 211 ? 23.344 -8.366 -20.275 1.00 50.62 211 LEU A N 1
ATOM 1668 C CA . LEU A 1 211 ? 22.507 -9.466 -19.792 1.00 50.62 211 LEU A CA 1
ATOM 1669 C C . LEU A 1 211 ? 22.265 -10.487 -20.908 1.00 50.62 211 LEU A C 1
ATOM 1671 O O . LEU A 1 211 ? 21.144 -10.713 -21.362 1.00 50.62 211 LEU A O 1
ATOM 1675 N N . VAL A 1 212 ? 23.339 -11.132 -21.353 1.00 45.41 212 VAL A N 1
ATOM 1676 C CA . VAL A 1 212 ? 23.225 -12.430 -22.010 1.00 45.41 212 VAL A CA 1
ATOM 1677 C C . VAL A 1 212 ? 22.677 -13.376 -20.950 1.00 45.41 212 VAL A C 1
ATOM 1679 O O . VAL A 1 212 ? 23.327 -13.619 -19.935 1.00 45.41 212 VAL A O 1
ATOM 1682 N N . LEU A 1 213 ? 21.445 -13.836 -21.172 1.00 46.56 213 LEU A N 1
ATOM 1683 C CA . LEU A 1 213 ? 20.748 -14.851 -20.389 1.00 46.56 213 LEU A CA 1
ATOM 1684 C C . LEU A 1 213 ? 21.715 -15.997 -20.068 1.00 46.56 213 LEU A C 1
ATOM 1686 O O . LEU A 1 213 ? 21.978 -16.838 -20.924 1.00 46.56 213 LEU A O 1
ATOM 1690 N N . VAL A 1 214 ? 22.253 -16.033 -18.849 1.00 38.31 214 VAL A N 1
ATOM 1691 C CA . VAL A 1 214 ? 22.857 -17.254 -18.320 1.00 38.31 214 VAL A CA 1
ATOM 1692 C C . VAL A 1 214 ? 21.681 -18.075 -17.798 1.00 38.31 214 VAL A C 1
ATOM 1694 O O . VAL A 1 214 ? 21.029 -17.636 -16.844 1.00 38.31 214 VAL A O 1
ATOM 1697 N N . PRO A 1 215 ? 21.335 -19.208 -18.435 1.00 37.47 215 PRO A N 1
ATOM 1698 C CA . PRO A 1 215 ? 20.297 -20.084 -17.916 1.00 37.47 215 PRO A CA 1
ATOM 1699 C C . PRO A 1 215 ? 20.736 -20.580 -16.534 1.00 37.47 215 PRO A C 1
ATOM 1701 O O . PRO A 1 215 ? 21.918 -20.865 -16.336 1.00 37.47 215 PRO A O 1
ATOM 1704 N N . ARG A 1 216 ? 19.795 -20.643 -15.587 1.00 39.78 216 ARG A N 1
ATOM 1705 C CA . ARG A 1 216 ? 20.013 -21.334 -14.309 1.00 39.78 216 ARG A CA 1
ATOM 1706 C C . ARG A 1 216 ? 20.292 -22.815 -14.527 1.00 39.78 216 ARG A C 1
ATOM 1708 O O . ARG A 1 216 ? 19.661 -23.388 -15.443 1.00 39.78 216 ARG A O 1
#

Secondary structure (DSSP, 8-state):
-----------------S--------HHHHHHHHHHHHTT-HHHHHHHHHHHHHHHHHH--THHHHHHHHHHHHTT---HHHHHHHHHHHHHHHSS-TTTTTTTTT---SS--HHHHHHHHHHHHHHTT-EEEETTEEEEGGG--BTTB-HHHHHHHTT-HHHHHHHHHTT--HHHHGGG--SS--HHHHHHHHHH-SS--HHHHTT-TT------

Solvent-accessible surface area (backbone atoms only — not comparable to full-atom values): 12948 Å² total; per-residue (Å²): 138,82,85,77,86,78,81,76,96,63,94,71,86,72,82,89,75,91,79,88,74,89,67,87,72,46,73,69,55,50,53,47,32,45,55,49,20,67,73,69,38,64,70,40,37,56,51,32,50,51,54,41,53,55,46,26,72,75,68,71,45,62,68,44,57,53,49,49,56,54,48,51,56,74,59,67,56,95,46,44,67,57,55,44,50,53,52,52,56,45,34,75,74,62,77,41,54,57,73,59,62,31,66,84,57,62,47,74,58,73,74,62,52,71,72,52,51,55,50,36,49,52,53,44,68,52,41,42,87,40,67,43,80,53,96,93,37,84,36,42,52,58,54,42,57,38,98,82,37,23,60,36,11,54,26,43,58,64,64,19,54,72,61,27,50,50,37,47,74,59,67,31,53,39,70,54,21,50,70,52,55,57,86,76,52,62,68,66,47,53,52,52,40,55,72,68,37,96,72,80,53,74,76,55,43,69,63,46,71,82,69,67,85,75,80,130

pLDDT: mean 72.44, std 17.39, range [26.84, 90.81]

Mean predicted aligned error: 12.15 Å

Radius of gyration: 20.23 Å; Cα contacts (8 Å, |Δi|>4): 208; chains: 1; bounding box: 61×39×51 Å

Organism: Lygus hesperus (NCBI:txid30085)

Foldseek 3Di:
DDDDPDDDPDPDPDDDDDDPPPDPPDPVNLVVLLVVVLVVPVVSLLVSLVVLLVNCVVPVPCVSLLVNLVSCVVSVPPPLVSLVVSVVSVCVPPVACQPCLPCRQLHDDLDDDPVNLVRNLVSLVSQLPDWDQDPNDTHRNQADDDVHAGSLLVCQLSNNLSSNLSSLVSPHQLQRSCPNADLAGDPSSLVSSVVSDPDHDPVSCSSPVVCPPPDD